Protein AF-A0A7L2A8W9-F1 (afdb_monomer_lite)

Organism: Leiothrix lutea (NCBI:txid36275)

InterPro domains:
  IPR042815 Dynein regulatory complex protein 10 [PTHR31598] (8-271)
  IPR060661 DRC9/10, N-terminal domain [PF27661] (23-150)

Secondary structure (DSSP, 8-state):
-PPPPHHHHHHH-GGGSPP-SHHHHHHHHHHHHHHHHHHHHHHHHHHHTTHHHHHHHHHHHHHHHHHHHHHHHHHHHHHHHSTT-HHHHHHHHHHHHHHHHHHHHHHHH-HHHHHHHHHH--PPP-HHHHHHHHHHHHHHHHHHHHH--HHHHHHHHHHHHHHHHHHHHHHHHHHHHHHHHHHHHHHHHHHHHHHHHHHHHHHHHHHHHHHHHHHHHHHHHHHHHHHHHHHHHHHHHHHHHHHHHHHHHHHHHHHHHHHHHHHHHHHHHHTT-

pLDDT: mean 89.33, std 11.06, range [36.94, 98.25]

Structure (mmCIF, N/CA/C/O backbone):
data_AF-A0A7L2A8W9-F1
#
_entry.id   AF-A0A7L2A8W9-F1
#
loop_
_atom_site.group_PDB
_atom_site.id
_atom_site.type_symbol
_atom_site.label_atom_id
_atom_site.label_alt_id
_atom_site.label_comp_id
_atom_site.label_asym_id
_atom_site.label_entity_id
_atom_site.label_seq_id
_atom_site.pdbx_PDB_ins_code
_atom_site.Cartn_x
_atom_site.Cartn_y
_atom_site.Cartn_z
_atom_site.occupancy
_atom_site.B_iso_or_equiv
_atom_site.auth_seq_id
_atom_site.auth_comp_id
_atom_site.auth_asym_id
_atom_site.auth_atom_id
_atom_site.pdbx_PDB_model_num
ATOM 1 N N . ARG A 1 1 ? -12.787 -6.586 -12.558 1.00 36.94 1 ARG A N 1
ATOM 2 C CA . ARG A 1 1 ? -12.173 -6.697 -11.212 1.00 36.94 1 ARG A CA 1
ATOM 3 C C . ARG A 1 1 ? -12.135 -8.176 -10.865 1.00 36.94 1 ARG A C 1
ATOM 5 O O . ARG A 1 1 ? -13.187 -8.723 -10.573 1.00 36.94 1 ARG A O 1
ATOM 12 N N . ALA A 1 2 ? -10.985 -8.833 -11.007 1.00 44.69 2 ALA A N 1
ATOM 13 C CA . ALA A 1 2 ? -10.828 -10.191 -10.496 1.00 44.69 2 ALA A CA 1
ATOM 14 C C . ALA A 1 2 ? -10.850 -10.100 -8.964 1.00 44.69 2 ALA A C 1
ATOM 16 O O . ALA A 1 2 ? -10.076 -9.332 -8.393 1.00 44.69 2 ALA A O 1
ATOM 17 N N . GLY A 1 3 ? -11.808 -10.771 -8.323 1.00 46.34 3 GLY A N 1
ATOM 18 C CA . GLY A 1 3 ? -11.841 -10.871 -6.868 1.00 46.34 3 GLY A CA 1
ATOM 19 C C . GLY A 1 3 ? -10.589 -11.594 -6.386 1.00 46.34 3 GLY A C 1
ATOM 20 O O . GLY A 1 3 ? -10.148 -12.552 -7.021 1.00 46.34 3 GLY A O 1
ATOM 21 N N . ILE A 1 4 ? -10.000 -11.111 -5.296 1.00 55.69 4 ILE A N 1
ATOM 22 C CA . ILE A 1 4 ? -8.902 -11.806 -4.627 1.00 55.69 4 ILE A CA 1
ATOM 23 C C . ILE A 1 4 ? -9.435 -13.193 -4.221 1.00 55.69 4 ILE A C 1
ATOM 25 O O . ILE A 1 4 ? -10.516 -13.261 -3.631 1.00 55.69 4 ILE A O 1
ATOM 29 N N . PRO A 1 5 ? -8.748 -14.300 -4.560 1.00 67.69 5 PRO A N 1
ATOM 30 C CA . PRO A 1 5 ? -9.196 -15.638 -4.188 1.00 67.69 5 PRO A CA 1
ATOM 31 C C . PRO A 1 5 ? -9.447 -15.731 -2.680 1.00 67.69 5 PRO A C 1
ATOM 33 O O . PRO A 1 5 ? -8.672 -15.187 -1.897 1.00 67.69 5 PRO A O 1
ATOM 36 N N . LEU A 1 6 ? -10.495 -16.446 -2.259 1.00 58.41 6 LEU A N 1
ATOM 37 C CA . LEU A 1 6 ? -10.909 -16.527 -0.850 1.00 58.41 6 LEU A CA 1
ATOM 38 C C . LEU A 1 6 ? -9.762 -16.959 0.086 1.00 58.41 6 LEU A C 1
ATOM 40 O O . LEU A 1 6 ? -9.647 -16.439 1.190 1.00 58.41 6 LEU A O 1
ATOM 44 N N . GLY A 1 7 ? -8.874 -17.849 -0.375 1.00 60.75 7 GLY A N 1
ATOM 45 C CA . GLY A 1 7 ? -7.672 -18.249 0.367 1.00 60.75 7 GLY A CA 1
ATOM 46 C C . GLY A 1 7 ? -6.662 -17.112 0.557 1.00 60.75 7 GLY A C 1
ATOM 47 O O . GLY A 1 7 ? -6.086 -16.974 1.626 1.00 60.75 7 GLY A O 1
ATOM 48 N N . VAL A 1 8 ? -6.515 -16.228 -0.431 1.00 61.56 8 VAL A N 1
ATOM 49 C CA . VAL A 1 8 ? -5.653 -15.041 -0.333 1.00 61.56 8 VAL A CA 1
ATOM 50 C C . VAL A 1 8 ? -6.303 -13.966 0.548 1.00 61.56 8 VAL A C 1
ATOM 52 O O . VAL A 1 8 ? -5.602 -13.301 1.302 1.00 61.56 8 VAL A O 1
ATOM 55 N N . MET A 1 9 ? -7.636 -13.828 0.532 1.00 60.69 9 MET A N 1
ATOM 56 C CA . MET A 1 9 ? -8.357 -12.952 1.473 1.00 60.69 9 MET A CA 1
ATOM 57 C C . MET A 1 9 ? -8.219 -13.421 2.924 1.00 60.69 9 MET A C 1
ATOM 59 O O . MET A 1 9 ? -7.957 -12.592 3.790 1.00 60.69 9 MET A O 1
ATOM 63 N N . LYS A 1 10 ? -8.323 -14.732 3.184 1.00 63.44 10 LYS A N 1
ATOM 64 C CA . LYS A 1 10 ? -8.071 -15.306 4.515 1.00 63.44 10 LYS A CA 1
ATOM 65 C C . LYS A 1 10 ? -6.667 -14.998 5.028 1.00 63.44 10 LYS A C 1
ATOM 67 O O . LYS A 1 10 ? -6.501 -14.721 6.205 1.00 63.44 10 LYS A O 1
ATOM 72 N N . VAL A 1 11 ? -5.675 -15.028 4.144 1.00 67.25 11 VAL A N 1
ATOM 73 C CA . VAL A 1 11 ? -4.276 -14.782 4.507 1.00 67.25 11 VAL A CA 1
ATOM 74 C C . VAL A 1 11 ? -3.981 -13.286 4.677 1.00 67.25 11 VAL A C 1
ATOM 76 O O . VAL A 1 11 ? -3.256 -12.900 5.590 1.00 67.25 11 VAL A O 1
ATOM 79 N N . LEU A 1 12 ? -4.529 -12.418 3.824 1.00 70.44 12 LEU A N 1
ATOM 80 C CA . LEU A 1 12 ? -4.166 -10.996 3.800 1.00 70.44 12 LEU A CA 1
ATOM 81 C C . LEU A 1 12 ? -5.033 -10.114 4.701 1.00 70.44 12 LEU A C 1
ATOM 83 O O . LEU A 1 12 ? -4.498 -9.213 5.345 1.00 70.44 12 LEU A O 1
ATOM 87 N N . ASP A 1 13 ? -6.342 -10.360 4.758 1.00 73.75 13 ASP A N 1
ATOM 88 C CA . ASP A 1 13 ? -7.279 -9.543 5.536 1.00 73.75 13 ASP A CA 1
ATOM 89 C C . ASP A 1 13 ? -8.415 -10.399 6.133 1.00 73.75 13 ASP A C 1
ATOM 91 O O . ASP A 1 13 ? -9.552 -10.388 5.641 1.00 73.75 13 ASP A O 1
ATOM 95 N N . PRO A 1 14 ? -8.126 -11.143 7.222 1.00 69.25 14 PRO A N 1
ATOM 96 C CA . PRO A 1 14 ? -9.103 -12.006 7.884 1.00 69.25 14 PRO A CA 1
ATOM 97 C C . PRO A 1 14 ? -10.342 -11.248 8.376 1.00 69.25 14 PRO A C 1
ATOM 99 O O . PRO A 1 14 ? -11.410 -11.836 8.500 1.00 69.25 14 PRO A O 1
ATOM 102 N N . ARG A 1 15 ? -10.233 -9.936 8.632 1.00 66.38 15 ARG A N 1
ATOM 103 C CA . ARG A 1 15 ? -11.302 -9.101 9.212 1.00 66.38 15 ARG A CA 1
ATOM 104 C C . ARG A 1 15 ? -12.517 -8.956 8.296 1.00 66.38 15 ARG A C 1
ATOM 106 O O . ARG A 1 15 ? -13.593 -8.601 8.770 1.00 66.38 15 ARG A O 1
ATOM 113 N N . GLN A 1 16 ? -12.358 -9.230 7.000 1.00 68.31 16 GLN A N 1
ATOM 114 C CA . GLN A 1 16 ? -13.463 -9.241 6.038 1.00 68.31 16 GLN A CA 1
ATOM 115 C C . GLN A 1 16 ? -14.318 -10.511 6.122 1.00 68.31 16 GLN A C 1
ATOM 117 O O . GLN A 1 16 ? -15.393 -10.568 5.519 1.00 68.31 16 GLN A O 1
ATOM 122 N N . LEU A 1 17 ? -13.861 -11.538 6.842 1.00 68.81 17 LEU A N 1
ATOM 123 C CA . LEU A 1 17 ? -14.609 -12.775 7.008 1.00 68.81 17 LEU A CA 1
ATOM 124 C C . LEU A 1 17 ? -15.693 -12.581 8.065 1.00 68.81 17 LEU A C 1
ATOM 126 O O . LEU A 1 17 ? -15.474 -12.002 9.130 1.00 68.81 17 LEU A O 1
ATOM 130 N N . LYS A 1 18 ? -16.880 -13.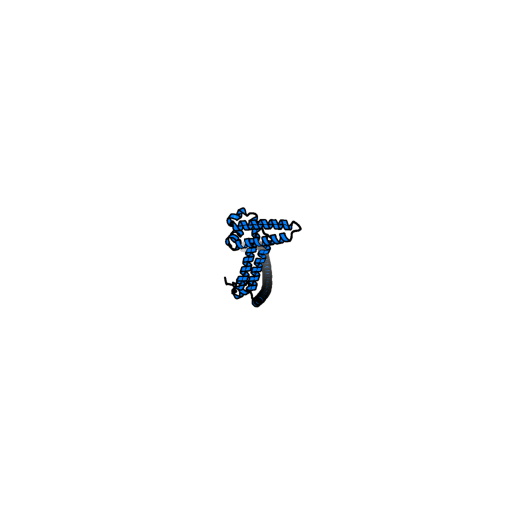109 7.774 1.00 70.94 18 LYS A N 1
ATOM 131 C CA . LYS A 1 18 ? -17.941 -13.172 8.769 1.00 70.94 18 LYS A CA 1
ATOM 132 C C . LYS A 1 18 ? -17.564 -14.231 9.817 1.00 70.94 18 LYS A C 1
ATOM 134 O O . LYS A 1 18 ? -17.177 -15.331 9.420 1.00 70.94 18 LYS A O 1
ATOM 139 N N . PRO A 1 19 ? -17.680 -13.938 11.122 1.00 71.81 19 PRO A N 1
ATOM 140 C CA . PRO A 1 19 ? -17.499 -14.955 12.145 1.00 71.81 19 PRO A CA 1
ATOM 141 C C . PRO A 1 19 ? -18.543 -16.060 11.970 1.00 71.81 19 PRO A C 1
ATOM 143 O O . PRO A 1 19 ? -19.737 -15.787 11.925 1.00 71.81 19 PRO A O 1
ATOM 146 N N . ASP A 1 20 ? -18.079 -17.301 11.846 1.00 71.69 20 ASP A N 1
ATOM 147 C CA . ASP A 1 20 ? -18.936 -18.493 11.714 1.00 71.69 20 ASP A CA 1
ATOM 148 C C . ASP A 1 20 ? -19.275 -19.107 13.090 1.00 71.69 20 ASP A C 1
ATOM 150 O O . ASP A 1 20 ? -20.124 -19.982 13.231 1.00 71.69 20 ASP A O 1
ATOM 154 N N . ILE A 1 21 ? -18.601 -18.629 14.143 1.00 82.62 21 ILE A N 1
ATOM 155 C CA . ILE A 1 21 ? -18.688 -19.161 15.503 1.00 82.62 21 ILE A CA 1
ATOM 156 C C . ILE A 1 21 ? -19.502 -18.201 16.373 1.00 82.62 21 ILE A C 1
ATOM 158 O O . ILE A 1 21 ? -19.144 -17.034 16.543 1.00 82.62 21 ILE A O 1
ATOM 162 N N . THR A 1 22 ? -20.555 -18.720 17.006 1.00 85.69 22 THR A N 1
ATOM 163 C CA . THR A 1 22 ? -21.456 -17.949 17.882 1.00 85.69 22 THR A CA 1
ATOM 164 C C . THR A 1 22 ? -20.739 -17.292 19.062 1.00 85.69 22 THR A C 1
ATOM 166 O O . THR A 1 22 ? -21.150 -16.238 19.538 1.00 85.69 22 THR A O 1
ATOM 169 N N . GLU A 1 23 ? -19.666 -17.907 19.560 1.00 87.56 23 GLU A N 1
ATOM 170 C CA . GLU A 1 23 ? -18.868 -17.348 20.655 1.00 87.56 23 GLU A CA 1
ATOM 171 C C . GLU A 1 23 ? -18.078 -16.109 20.210 1.00 87.56 23 GLU A C 1
ATOM 173 O O . GLU A 1 23 ? -18.024 -15.117 20.934 1.00 87.56 23 GLU A O 1
ATOM 178 N N . THR A 1 24 ? -17.560 -16.110 18.978 1.00 89.00 24 THR A N 1
ATOM 179 C CA . THR A 1 24 ? -16.915 -14.935 18.381 1.00 89.00 24 THR A CA 1
ATOM 180 C C . THR A 1 24 ? -17.906 -13.781 18.268 1.00 89.00 24 THR A C 1
ATOM 182 O O . THR A 1 24 ? -17.595 -12.667 18.679 1.00 89.00 24 THR A O 1
ATOM 185 N N . GLU A 1 25 ? -19.130 -14.039 17.799 1.00 89.56 25 GLU A N 1
ATOM 186 C CA . GLU A 1 25 ? -20.181 -13.013 17.738 1.00 89.56 25 GLU A CA 1
ATOM 187 C C . GLU A 1 25 ? -20.518 -12.433 19.121 1.00 89.56 25 GLU A C 1
ATOM 189 O O . GLU A 1 25 ? -20.677 -11.217 19.253 1.00 89.56 25 GLU A O 1
ATOM 194 N N . ARG A 1 26 ? -20.568 -13.263 20.174 1.00 92.25 26 ARG A N 1
ATOM 195 C CA . ARG A 1 26 ? -20.802 -12.799 21.554 1.00 92.25 26 ARG A CA 1
ATOM 196 C C . ARG A 1 26 ? -19.687 -11.892 22.057 1.00 92.25 26 ARG A C 1
ATOM 198 O O . ARG A 1 26 ? -19.982 -10.823 22.591 1.00 92.25 26 ARG A O 1
ATOM 205 N N . ILE A 1 27 ? -18.427 -12.290 21.868 1.00 93.94 27 ILE A N 1
ATOM 206 C CA . ILE A 1 27 ? -17.267 -11.484 22.274 1.00 93.94 27 ILE A CA 1
ATOM 207 C C . ILE A 1 27 ? -17.306 -10.126 21.569 1.00 93.94 27 ILE A C 1
ATOM 209 O O . ILE A 1 27 ? -17.205 -9.089 22.224 1.00 93.94 27 ILE A O 1
ATOM 213 N N . LEU A 1 28 ? -17.520 -10.119 20.251 1.00 93.44 28 LEU A N 1
ATOM 214 C CA . LEU A 1 28 ? -17.590 -8.884 19.469 1.00 93.44 28 LEU A CA 1
ATOM 215 C C . LEU A 1 28 ? -18.758 -8.000 19.900 1.00 93.44 28 LEU A C 1
ATOM 217 O O . LEU A 1 28 ? -18.565 -6.804 20.065 1.00 93.44 28 LEU A O 1
ATOM 221 N N . THR A 1 29 ? -19.928 -8.581 20.172 1.00 94.12 29 THR A N 1
ATOM 222 C CA . THR A 1 29 ? -21.096 -7.828 20.654 1.00 94.12 29 THR A CA 1
ATOM 223 C C . THR A 1 29 ? -20.787 -7.103 21.964 1.00 94.12 29 THR A C 1
ATOM 225 O O . THR A 1 29 ? -21.122 -5.930 22.117 1.00 94.12 29 THR A O 1
ATOM 228 N N . VAL A 1 30 ? -20.089 -7.756 22.901 1.00 95.75 30 VAL A N 1
ATOM 229 C CA . VAL A 1 30 ? -19.665 -7.120 24.160 1.00 95.75 30 VAL A CA 1
ATOM 230 C C . VAL A 1 30 ? -18.686 -5.971 23.902 1.00 95.75 30 VAL A C 1
ATOM 232 O O . VAL A 1 30 ? -18.794 -4.922 24.547 1.00 95.75 30 VAL A O 1
ATOM 235 N N . LEU A 1 31 ? -17.745 -6.134 22.967 1.00 96.50 31 LEU A N 1
ATOM 236 C CA . LEU A 1 31 ? -16.795 -5.081 22.594 1.00 96.50 31 LEU A CA 1
ATOM 237 C C . LEU A 1 31 ? -17.502 -3.899 21.917 1.00 96.50 31 LEU A C 1
ATOM 239 O O . LEU A 1 31 ? -17.284 -2.757 22.319 1.00 96.50 31 LEU A O 1
ATOM 243 N N . ASP A 1 32 ? -18.401 -4.169 20.973 1.00 94.75 32 ASP A N 1
ATOM 244 C CA . ASP A 1 32 ? -19.181 -3.164 20.247 1.00 94.75 32 ASP A CA 1
ATOM 245 C C . ASP A 1 32 ? -20.097 -2.383 21.210 1.00 94.75 32 ASP A C 1
ATOM 247 O O . ASP A 1 32 ? -20.112 -1.149 21.210 1.00 94.75 32 ASP A O 1
ATOM 251 N N . GLU A 1 33 ? -20.786 -3.070 22.128 1.00 94.81 33 GLU A N 1
ATOM 252 C CA . GLU A 1 33 ? -21.544 -2.417 23.200 1.00 94.81 33 GLU A CA 1
ATOM 253 C C . GLU A 1 33 ? -20.658 -1.561 24.112 1.00 94.81 33 GLU A C 1
ATOM 255 O O . GLU A 1 33 ? -21.082 -0.502 24.584 1.00 94.81 33 GLU A O 1
ATOM 260 N N . THR A 1 34 ? -19.442 -2.023 24.410 1.00 95.69 34 THR A N 1
ATOM 261 C CA . THR A 1 34 ? -18.497 -1.289 25.262 1.00 95.69 34 THR A CA 1
ATOM 262 C C . THR A 1 34 ? -18.024 -0.015 24.573 1.00 95.69 34 THR A C 1
ATOM 264 O O . THR A 1 34 ? -18.003 1.036 25.215 1.00 95.69 34 THR A O 1
ATOM 267 N N . ILE A 1 35 ? -17.752 -0.063 23.265 1.00 95.31 35 ILE A N 1
ATOM 268 C CA . ILE A 1 35 ? -17.456 1.123 22.449 1.00 95.31 35 ILE A CA 1
ATOM 269 C C . ILE A 1 35 ? -18.608 2.123 22.555 1.00 95.31 35 ILE A C 1
ATOM 271 O O . ILE A 1 35 ? -18.385 3.276 22.923 1.00 95.31 35 ILE A O 1
ATOM 275 N N . VAL A 1 36 ? -19.850 1.677 22.347 1.00 94.19 36 VAL A N 1
ATOM 276 C CA . VAL A 1 36 ? -21.032 2.548 22.456 1.00 94.19 36 VAL A CA 1
ATOM 277 C C . VAL A 1 36 ? -21.153 3.160 23.858 1.00 94.19 36 VAL A C 1
ATOM 279 O O . VAL A 1 36 ? -21.395 4.361 23.987 1.00 94.19 36 VAL A O 1
ATOM 282 N N . LYS A 1 37 ? -20.929 2.382 24.926 1.00 95.12 37 LYS A N 1
ATOM 283 C CA . LYS A 1 37 ? -20.943 2.883 26.316 1.00 95.12 37 LYS A CA 1
ATOM 284 C C . LYS A 1 37 ? -19.868 3.952 26.551 1.00 95.12 37 LYS A C 1
ATOM 286 O O . LYS A 1 37 ? -20.148 4.959 27.210 1.00 95.12 37 LYS A O 1
ATOM 291 N N . LEU A 1 38 ? -18.663 3.771 26.007 1.00 94.19 38 LEU A N 1
ATOM 292 C CA . LEU A 1 38 ? -17.579 4.757 26.089 1.00 94.19 38 LEU A CA 1
ATOM 293 C C . LEU A 1 38 ? -17.929 6.038 25.325 1.00 94.19 38 LEU A C 1
ATOM 295 O O . LEU A 1 38 ? -17.751 7.138 25.853 1.00 94.19 38 LEU A O 1
ATOM 299 N N . GLU A 1 39 ? -18.489 5.904 24.123 1.00 93.12 39 GLU A N 1
ATOM 300 C CA . GLU A 1 39 ? -18.938 7.039 23.318 1.00 93.12 39 GLU A CA 1
ATOM 301 C C . GLU A 1 39 ? -20.053 7.824 24.027 1.00 93.12 39 GLU A C 1
ATOM 303 O O . GLU A 1 39 ? -19.960 9.046 24.131 1.00 93.12 39 GLU A O 1
ATOM 308 N N . ILE A 1 40 ? -21.061 7.152 24.599 1.00 93.44 40 ILE A N 1
ATOM 309 C CA . ILE A 1 40 ? -22.111 7.809 25.398 1.00 93.44 40 ILE A CA 1
ATOM 310 C C . ILE A 1 40 ? -21.491 8.543 26.590 1.00 93.44 40 ILE A C 1
ATOM 312 O O . ILE A 1 40 ? -21.774 9.723 26.796 1.00 93.44 40 ILE A O 1
ATOM 316 N N . THR A 1 41 ? -20.614 7.877 27.347 1.00 93.00 41 THR A N 1
ATOM 317 C CA . THR A 1 41 ? -19.961 8.463 28.531 1.00 93.00 41 THR A CA 1
ATOM 318 C C . THR A 1 41 ? -19.176 9.724 28.171 1.00 93.00 41 THR A C 1
ATOM 320 O O . THR A 1 41 ? -19.244 10.726 28.881 1.00 93.00 41 THR A O 1
ATOM 323 N N . ARG A 1 42 ? -18.498 9.724 27.017 1.00 92.06 42 ARG A N 1
ATOM 324 C CA . ARG A 1 42 ? -17.809 10.901 26.474 1.00 92.06 42 ARG A CA 1
ATOM 325 C C . ARG A 1 42 ? -18.768 12.065 26.178 1.00 92.06 42 ARG A C 1
ATOM 327 O O . ARG A 1 42 ? -18.375 13.223 26.340 1.00 92.06 42 ARG A O 1
ATOM 334 N N . LEU A 1 43 ? -20.001 11.797 25.741 1.00 91.88 43 LEU A N 1
ATOM 335 C CA . LEU A 1 43 ? -20.993 12.837 25.436 1.00 91.88 43 LEU A CA 1
ATOM 336 C C . LEU A 1 43 ? -21.602 13.468 26.700 1.00 91.88 43 LEU A C 1
ATOM 338 O O . LEU A 1 43 ? -21.920 14.660 26.675 1.00 91.88 43 LEU A O 1
ATOM 342 N N . ILE A 1 44 ? -21.738 12.707 27.795 1.00 92.56 44 ILE A N 1
ATOM 343 C CA . ILE A 1 44 ? -22.453 13.112 29.023 1.00 92.56 44 ILE A CA 1
ATOM 344 C C . ILE A 1 44 ? -22.073 14.524 29.513 1.00 92.56 44 ILE A C 1
ATOM 346 O O . ILE A 1 44 ? -22.984 15.343 29.659 1.00 92.56 44 ILE A O 1
ATOM 350 N N . PRO A 1 45 ? -20.786 14.896 29.687 1.00 90.81 45 PRO A N 1
ATOM 351 C CA . PRO A 1 45 ? -20.430 16.230 30.181 1.00 90.81 45 PRO A CA 1
ATOM 352 C C . PRO A 1 45 ? -20.919 17.374 29.281 1.00 90.81 45 PRO A C 1
ATOM 354 O O . PRO A 1 45 ? -21.300 18.440 29.764 1.00 90.81 45 PRO A O 1
ATOM 357 N N . ARG A 1 46 ? -20.935 17.168 27.956 1.00 90.69 46 ARG A N 1
ATOM 358 C CA . ARG A 1 46 ? -21.403 18.177 26.989 1.00 90.69 46 ARG A CA 1
ATOM 359 C C . ARG A 1 46 ? -22.917 18.270 26.934 1.00 90.69 46 ARG A C 1
ATOM 361 O O . ARG A 1 46 ? -23.445 19.361 26.737 1.00 90.69 46 ARG A O 1
ATOM 368 N N . VAL A 1 47 ? -23.599 17.146 27.115 1.00 92.25 47 VAL A N 1
ATOM 369 C CA . VAL A 1 47 ? -25.058 17.111 27.206 1.00 92.25 47 VAL A CA 1
ATOM 370 C C . VAL A 1 47 ? -25.521 17.817 28.471 1.00 92.25 47 VAL A C 1
ATOM 372 O O . VAL A 1 47 ? -26.379 18.686 28.383 1.00 92.25 47 VAL A O 1
ATOM 375 N N . ILE A 1 48 ? -24.908 17.506 29.617 1.00 93.06 48 ILE A N 1
ATOM 376 C CA . ILE A 1 48 ? -25.202 18.146 30.905 1.00 93.06 48 ILE A CA 1
ATOM 377 C C . ILE A 1 48 ? -24.976 19.662 30.821 1.00 93.06 48 ILE A C 1
ATOM 379 O O . ILE A 1 48 ? -25.857 20.435 31.184 1.00 93.06 48 ILE A O 1
ATOM 383 N N . GLY A 1 49 ? -23.844 20.105 30.260 1.00 90.56 49 GLY A N 1
ATOM 384 C CA . GLY A 1 49 ? -23.532 21.533 30.111 1.00 90.56 49 GLY A CA 1
ATOM 385 C C . GLY A 1 49 ? -24.447 22.310 29.151 1.00 90.56 49 GLY A C 1
ATOM 386 O O . GLY A 1 49 ? -24.313 23.523 29.022 1.00 90.56 49 GLY A O 1
ATOM 387 N N . SER A 1 50 ? -25.354 21.646 28.435 1.00 91.50 50 SER A N 1
ATOM 388 C CA . SER A 1 50 ? -26.334 22.286 27.547 1.00 91.50 50 SER A CA 1
ATOM 389 C C . SER A 1 50 ? -27.661 21.526 27.565 1.00 91.50 50 SER A C 1
ATOM 391 O O . SER A 1 50 ? -28.283 21.320 26.519 1.00 91.50 50 SER A O 1
ATOM 393 N N . LEU A 1 51 ? -28.081 21.079 28.753 1.00 91.69 51 LEU A N 1
ATOM 394 C CA . LEU A 1 51 ? -29.189 20.139 28.903 1.00 91.69 51 LEU A CA 1
ATOM 395 C C . LEU A 1 51 ? -30.500 20.685 28.333 1.00 91.69 51 LEU A C 1
ATOM 397 O O . LEU A 1 51 ? -31.218 19.945 27.671 1.00 91.69 51 LEU A O 1
ATOM 401 N N . GLU A 1 52 ? -30.765 21.985 28.473 1.00 90.69 52 GLU A N 1
ATOM 402 C CA . GLU A 1 52 ? -31.951 22.658 27.916 1.00 90.69 52 GLU A CA 1
ATOM 403 C C . GLU A 1 52 ? -32.117 22.429 26.406 1.00 90.69 52 GLU A C 1
ATOM 405 O O . GLU A 1 52 ? -33.224 22.215 25.911 1.00 90.69 52 GLU A O 1
ATOM 410 N N . ARG A 1 53 ? -31.001 22.395 25.666 1.00 91.12 53 ARG A N 1
ATOM 411 C CA . ARG A 1 53 ? -30.993 22.172 24.215 1.00 91.12 53 ARG A CA 1
ATOM 412 C C . ARG A 1 53 ? -31.373 20.739 23.843 1.00 91.12 53 ARG A C 1
ATOM 414 O O . ARG A 1 53 ? -31.908 20.509 22.757 1.00 91.12 53 ARG A O 1
ATOM 421 N N . TYR A 1 54 ? -31.070 19.777 24.712 1.00 91.12 54 TYR A N 1
ATOM 422 C CA . TYR A 1 54 ? -31.233 18.349 24.437 1.00 91.12 54 TYR A CA 1
ATOM 423 C C . TYR A 1 54 ? -32.408 17.714 25.192 1.00 91.12 54 TYR A C 1
ATOM 425 O O . TYR A 1 54 ? -32.878 16.663 24.767 1.00 91.12 54 TYR A O 1
ATOM 433 N N . ALA A 1 55 ? -32.940 18.356 26.235 1.00 91.31 55 ALA A N 1
ATOM 434 C CA . ALA A 1 55 ? -33.960 17.814 27.134 1.00 91.31 55 ALA A CA 1
ATOM 435 C C . ALA A 1 55 ? -35.204 17.299 26.396 1.00 91.31 55 ALA A C 1
ATOM 437 O O . ALA A 1 55 ? -35.681 16.201 26.672 1.00 91.31 55 ALA A O 1
ATOM 438 N N . ARG A 1 56 ? -35.685 18.036 25.382 1.00 91.25 56 ARG A N 1
ATOM 439 C CA . ARG A 1 56 ? -36.824 17.597 24.553 1.00 91.25 56 ARG A CA 1
ATOM 440 C C . ARG A 1 56 ? -36.545 16.282 23.821 1.00 91.25 56 ARG A C 1
ATOM 442 O O . ARG A 1 56 ? -37.446 15.472 23.665 1.00 91.25 56 ARG A O 1
ATOM 449 N N . MET A 1 57 ? -35.317 16.094 23.344 1.00 91.25 57 MET A N 1
ATOM 450 C CA . MET A 1 57 ? -34.913 14.894 22.611 1.00 91.25 57 MET A CA 1
ATOM 451 C C . MET A 1 57 ? -34.643 13.719 23.555 1.00 91.25 57 MET A C 1
ATOM 453 O O . MET A 1 57 ? -34.958 12.588 23.213 1.00 91.25 57 MET A O 1
ATOM 457 N N . LEU A 1 58 ? -34.061 13.994 24.724 1.00 91.94 58 LEU A N 1
ATOM 458 C CA . LEU A 1 58 ? -33.715 12.992 25.734 1.00 91.94 58 LEU A CA 1
ATOM 459 C C . LEU A 1 58 ? -34.941 12.493 26.512 1.00 91.94 58 LEU A C 1
ATOM 461 O O . LEU A 1 58 ? -34.928 11.381 27.026 1.00 91.94 58 LEU A O 1
ATOM 465 N N . GLY A 1 59 ? -35.997 13.302 26.602 1.00 93.81 59 GLY A N 1
ATOM 466 C CA . GLY A 1 59 ? -37.164 12.992 27.418 1.00 93.81 59 GLY A CA 1
ATOM 467 C C . GLY A 1 59 ? -36.906 13.187 28.920 1.00 93.81 59 GLY A C 1
ATOM 468 O O . GLY A 1 59 ? -35.763 13.393 29.348 1.00 93.81 59 GLY A O 1
ATOM 469 N N . PRO A 1 60 ? -37.967 13.160 29.744 1.00 93.94 60 PRO A N 1
ATOM 470 C CA . PRO A 1 60 ? -37.887 13.515 31.161 1.00 93.94 60 PRO A CA 1
ATOM 471 C C . PRO A 1 60 ? -37.022 12.544 31.974 1.00 93.94 60 PRO A C 1
ATOM 473 O O . PRO A 1 60 ? -36.268 12.990 32.830 1.00 93.94 60 PRO A O 1
ATOM 476 N N . GLU A 1 61 ? -37.073 11.247 31.669 1.00 95.00 61 GLU A N 1
ATOM 477 C CA . GLU A 1 61 ? -36.377 10.182 32.410 1.00 95.00 61 GLU A CA 1
ATOM 478 C C . GLU A 1 61 ? -34.848 10.260 32.281 1.00 95.00 61 GLU A C 1
ATOM 480 O O . GLU A 1 61 ? -34.110 10.137 33.262 1.00 95.00 61 GLU A O 1
ATOM 485 N N . ILE A 1 62 ? -34.346 10.491 31.064 1.00 94.69 62 ILE A N 1
ATOM 486 C CA . ILE A 1 62 ? -32.904 10.639 30.823 1.00 94.69 62 ILE A CA 1
ATOM 487 C C . ILE A 1 62 ? -32.434 12.002 31.330 1.00 94.69 62 ILE A C 1
ATOM 489 O O . ILE A 1 62 ? -31.361 12.105 31.922 1.00 94.69 62 ILE A O 1
ATOM 493 N N . THR A 1 63 ? -33.250 13.043 31.147 1.00 95.81 63 THR A N 1
ATOM 494 C CA . THR A 1 63 ? -32.946 14.396 31.633 1.00 95.81 63 THR A CA 1
ATOM 495 C C . THR A 1 63 ? -32.819 14.424 33.158 1.00 95.81 63 THR A C 1
ATOM 497 O O . THR A 1 63 ? -31.846 14.980 33.667 1.00 95.81 63 THR A O 1
ATOM 500 N N . SER A 1 64 ? -33.737 13.789 33.896 1.00 95.69 64 SER A N 1
ATOM 501 C CA . SER A 1 64 ? -33.655 13.696 35.360 1.00 95.69 64 SER A CA 1
ATOM 502 C C . SER A 1 64 ? -32.435 12.891 35.807 1.00 95.69 64 SER A C 1
ATOM 504 O O . SER A 1 64 ? -31.684 13.357 36.661 1.00 95.69 64 SER A O 1
ATOM 506 N N . SER A 1 65 ? -32.170 11.751 35.161 1.00 96.31 65 SER A N 1
ATOM 507 C CA . SER A 1 65 ? -31.000 10.914 35.459 1.00 96.31 65 SER A CA 1
ATOM 508 C C . SER A 1 65 ? -29.678 11.670 35.262 1.00 96.31 65 SER A C 1
ATOM 510 O O . SER A 1 65 ? -28.760 11.540 36.070 1.00 96.31 65 SER A O 1
ATOM 512 N N . LEU A 1 66 ? -29.576 12.498 34.214 1.00 96.44 66 LEU A N 1
ATOM 513 C CA . LEU A 1 66 ? -28.404 13.342 33.953 1.00 96.44 66 LEU A CA 1
ATOM 514 C C . LEU A 1 66 ? -28.246 14.472 34.983 1.00 96.44 66 LEU A C 1
ATOM 516 O O . LEU A 1 66 ? -27.117 14.782 35.363 1.00 96.44 66 LEU A O 1
ATOM 520 N N . LEU A 1 67 ? -29.347 15.064 35.460 1.00 96.00 67 LEU A N 1
ATOM 521 C CA . LEU A 1 67 ? -29.315 16.075 36.525 1.00 96.00 67 LEU A CA 1
ATOM 522 C C . LEU A 1 67 ? -28.861 15.481 37.859 1.00 96.00 67 LEU A C 1
ATOM 524 O O . LEU A 1 67 ? -28.046 16.083 38.555 1.00 96.00 67 LEU A O 1
ATOM 528 N N . GLU A 1 68 ? -29.358 14.297 38.216 1.00 95.94 68 GLU A N 1
ATOM 529 C CA . GLU A 1 68 ? -28.892 13.573 39.402 1.00 95.94 68 GLU A CA 1
ATOM 530 C C . GLU A 1 68 ? -27.405 13.227 39.290 1.00 95.94 68 GLU A C 1
ATOM 532 O O . GLU A 1 68 ? -26.641 13.477 40.221 1.00 95.94 68 GLU A O 1
ATOM 537 N N . HIS A 1 69 ? -26.966 12.749 38.123 1.00 96.75 69 HIS A N 1
ATOM 538 C CA . HIS A 1 69 ? -25.555 12.471 37.863 1.00 96.75 69 HIS A CA 1
ATOM 539 C C . HIS A 1 69 ? -24.669 13.712 38.012 1.00 96.75 69 HIS A C 1
ATOM 541 O O . HIS A 1 69 ? -23.578 13.636 38.580 1.00 96.75 69 HIS A O 1
ATOM 547 N N . GLN A 1 70 ? -25.137 14.869 37.531 1.00 96.19 70 GLN A N 1
ATOM 548 C CA . GLN A 1 70 ? -24.430 16.137 37.686 1.00 96.19 70 GLN A CA 1
ATOM 549 C C . GLN A 1 70 ? -24.299 16.531 39.161 1.00 96.19 70 GLN A C 1
ATOM 551 O O . GLN A 1 70 ? -23.214 16.931 39.577 1.00 96.19 70 GLN A O 1
ATOM 556 N N . LYS A 1 71 ? -25.370 16.392 39.953 1.00 95.56 71 LYS A N 1
ATOM 557 C CA . LYS A 1 71 ? -25.342 16.675 41.398 1.00 95.56 71 LYS A CA 1
ATOM 558 C C . LYS A 1 71 ? -24.305 15.805 42.110 1.00 95.56 71 LYS A C 1
ATOM 560 O O . LYS A 1 71 ? -23.435 16.346 42.784 1.00 95.56 71 LYS A O 1
ATOM 565 N N . LEU A 1 72 ? -24.335 14.492 41.864 1.00 95.19 72 LEU A N 1
ATOM 566 C CA . LEU A 1 72 ? -23.367 13.538 42.422 1.00 95.19 72 LEU A CA 1
ATOM 567 C C . LEU A 1 72 ? -21.927 13.845 41.977 1.00 95.19 72 LEU A C 1
ATOM 569 O O . LEU A 1 72 ? -20.988 13.702 42.754 1.00 95.19 72 LEU A O 1
ATOM 573 N N . SER A 1 73 ? -21.745 14.301 40.732 1.00 93.94 73 SER A N 1
ATOM 574 C CA . SER A 1 73 ? -20.431 14.690 40.198 1.00 93.94 73 SER A CA 1
ATOM 575 C C . SER A 1 73 ? -19.858 15.930 40.892 1.00 93.94 73 SER A C 1
ATOM 577 O O . SER A 1 73 ? -18.649 16.019 41.088 1.00 93.94 73 SER A O 1
ATOM 579 N N . VAL A 1 74 ? -20.702 16.895 41.266 1.00 93.75 74 VAL A N 1
ATOM 580 C CA . VAL A 1 74 ? -20.277 18.084 42.022 1.00 93.75 74 VAL A CA 1
ATOM 581 C C . VAL A 1 74 ? -19.980 17.719 43.476 1.00 93.75 74 VAL A C 1
ATOM 583 O O . VAL A 1 74 ? -18.961 18.142 44.015 1.00 93.75 74 VAL A O 1
ATOM 586 N N . GLU A 1 75 ? -20.826 16.893 44.088 1.00 92.94 75 GLU A N 1
ATOM 587 C CA . GLU A 1 75 ? -20.653 16.417 45.463 1.00 92.94 75 GLU A CA 1
ATOM 588 C C . GLU A 1 75 ? -19.330 15.657 45.638 1.00 92.94 75 GLU A C 1
ATOM 590 O O . GLU A 1 75 ? -18.547 15.978 46.532 1.00 92.94 75 GLU A O 1
ATOM 595 N N . ILE A 1 76 ? -19.003 14.726 44.730 1.00 91.62 76 ILE A N 1
ATOM 596 C CA . ILE A 1 76 ? -17.722 14.011 44.804 1.00 91.62 76 ILE A CA 1
ATOM 597 C C . ILE A 1 76 ? -16.527 14.954 44.605 1.00 91.62 76 ILE A C 1
ATOM 599 O O . ILE A 1 76 ? -15.517 14.803 45.284 1.00 91.62 76 ILE A O 1
ATOM 603 N N . GLN A 1 77 ? -16.628 15.964 43.731 1.00 91.38 77 GLN A N 1
ATOM 604 C CA . GLN A 1 77 ? -15.560 16.955 43.541 1.00 91.38 77 GLN A CA 1
ATOM 605 C C . GLN A 1 77 ? -15.312 17.779 44.811 1.00 91.38 77 GLN A C 1
ATOM 607 O O . GLN A 1 77 ? -14.159 18.037 45.158 1.00 91.38 77 GLN A O 1
ATOM 612 N N . GLN A 1 78 ? -16.374 18.155 45.529 1.00 91.06 78 GLN A N 1
ATOM 613 C CA . GLN A 1 78 ? -16.276 18.855 46.813 1.00 91.06 78 GLN A CA 1
ATOM 614 C C . GLN A 1 78 ? -15.644 17.966 47.888 1.00 91.06 78 GLN A C 1
ATOM 616 O O . GLN A 1 78 ? -14.735 18.402 48.597 1.00 91.06 78 GLN A O 1
ATOM 621 N N . LEU A 1 79 ? -16.071 16.703 47.969 1.00 90.12 79 LEU A N 1
ATOM 622 C CA . LEU A 1 79 ? -15.506 15.735 48.905 1.00 90.12 79 LEU A CA 1
ATOM 623 C C . LEU A 1 79 ? -14.031 15.444 48.614 1.00 90.12 79 LEU A C 1
ATOM 625 O O . LEU A 1 79 ? -13.265 15.276 49.557 1.00 90.12 79 LEU A O 1
ATOM 629 N N . LEU A 1 80 ? -13.607 15.423 47.346 1.00 88.00 80 LEU A N 1
ATOM 630 C CA . LEU A 1 80 ? -12.199 15.259 46.960 1.00 88.00 80 LEU A CA 1
ATOM 631 C C . LEU A 1 80 ? -11.328 16.459 47.367 1.00 88.00 80 LEU A C 1
ATOM 633 O O . LEU A 1 80 ? -10.153 16.274 47.679 1.00 88.00 80 LEU A O 1
ATOM 637 N N . ALA A 1 81 ? -11.895 17.668 47.408 1.00 87.81 81 ALA A N 1
ATOM 638 C CA . ALA A 1 81 ? -11.194 18.881 47.831 1.00 87.81 81 ALA A CA 1
ATOM 639 C C . ALA A 1 81 ? -11.057 19.018 49.364 1.00 87.81 81 ALA A C 1
ATOM 641 O O . ALA A 1 81 ? -10.200 19.767 49.830 1.00 87.81 81 ALA A O 1
ATOM 642 N N . SER A 1 82 ? -11.876 18.305 50.148 1.00 83.12 82 SER A N 1
ATOM 643 C CA . SER A 1 82 ? -11.878 18.358 51.619 1.00 83.12 82 SER A CA 1
ATOM 644 C C . SER A 1 82 ? -11.190 17.134 52.238 1.00 83.12 82 SER A C 1
ATOM 646 O O . SER A 1 82 ? -11.636 16.018 51.981 1.00 83.12 82 SER A O 1
ATOM 648 N N . PRO A 1 83 ? -10.142 17.271 53.068 1.00 69.44 83 PRO A N 1
ATOM 649 C CA . PRO A 1 83 ? -9.505 16.130 53.720 1.00 69.44 83 PRO A CA 1
ATOM 650 C C . PRO A 1 83 ? -10.375 15.617 54.880 1.00 69.44 83 PRO A C 1
ATOM 652 O O . PRO A 1 83 ? -10.528 16.321 55.874 1.00 69.44 83 PRO A O 1
ATOM 655 N N . GLY A 1 84 ? -10.914 14.391 54.800 1.00 66.31 84 GLY A N 1
ATOM 656 C CA . GLY A 1 84 ? -11.353 13.699 56.025 1.00 66.31 84 GLY A CA 1
ATOM 657 C C . GLY A 1 84 ? -12.535 12.731 55.981 1.00 66.31 84 GLY A C 1
ATOM 658 O O . GLY A 1 84 ? -12.745 12.071 56.990 1.00 66.31 84 GLY A O 1
ATOM 659 N N . ASP A 1 85 ? -13.285 12.589 54.882 1.00 80.38 85 ASP A N 1
ATOM 660 C CA . ASP A 1 85 ? -14.485 11.728 54.877 1.00 80.38 85 ASP A CA 1
ATOM 661 C C . ASP A 1 85 ? -14.456 10.639 53.790 1.00 80.38 85 ASP A C 1
ATOM 663 O O . ASP A 1 85 ? -15.135 10.707 52.766 1.00 80.38 85 ASP A O 1
ATOM 667 N N . GLU A 1 86 ? -13.619 9.621 54.005 1.00 83.69 86 GLU A N 1
ATOM 668 C CA . GLU A 1 86 ? -13.460 8.468 53.102 1.00 83.69 86 GLU A CA 1
ATOM 669 C C . GLU A 1 86 ? -14.703 7.572 53.004 1.00 83.69 86 GLU A C 1
ATOM 671 O O . GLU A 1 86 ? -14.857 6.816 52.040 1.00 83.69 86 GLU A O 1
ATOM 676 N N . GLU A 1 87 ? -15.588 7.599 53.998 1.00 86.50 87 GLU A N 1
ATOM 677 C CA . GLU A 1 87 ? -16.797 6.775 53.996 1.00 86.50 87 GLU A CA 1
ATOM 678 C C . GLU A 1 87 ? -17.890 7.427 53.148 1.00 86.50 87 GLU A C 1
ATOM 680 O O . GLU A 1 87 ? -18.404 6.786 52.224 1.00 86.50 87 GLU A O 1
ATOM 685 N N . SER A 1 88 ? -18.140 8.727 53.337 1.00 85.81 88 SER A N 1
ATOM 686 C CA . SER A 1 88 ? -19.044 9.476 52.458 1.00 85.81 88 SER A CA 1
ATOM 687 C C . SER A 1 88 ? -18.512 9.554 51.028 1.00 85.81 88 SER A C 1
ATOM 689 O O . SER A 1 88 ? -19.285 9.392 50.085 1.00 85.81 88 SER A O 1
ATOM 691 N N . ARG A 1 89 ? -17.191 9.700 50.830 1.00 87.06 89 ARG A N 1
ATOM 692 C CA . ARG A 1 89 ? -16.566 9.631 49.491 1.00 87.06 89 ARG A CA 1
ATOM 693 C C . ARG A 1 89 ? -16.896 8.325 48.775 1.00 87.06 89 ARG A C 1
ATOM 695 O O . ARG A 1 89 ? -17.350 8.357 47.632 1.00 87.06 89 ARG A O 1
ATOM 702 N N . ARG A 1 90 ? -16.719 7.183 49.447 1.00 89.69 90 ARG A N 1
ATOM 703 C CA . ARG A 1 90 ? -17.021 5.861 48.872 1.00 89.69 90 ARG A CA 1
ATOM 704 C C . ARG A 1 90 ? -18.508 5.686 48.575 1.00 89.69 90 ARG A C 1
ATOM 706 O O . ARG A 1 90 ? -18.850 5.134 47.528 1.00 89.69 90 ARG A O 1
ATOM 713 N N . ALA A 1 91 ? -19.387 6.177 49.449 1.00 91.56 91 ALA A N 1
ATOM 714 C CA . ALA A 1 91 ? -20.828 6.138 49.221 1.00 91.56 91 ALA A CA 1
ATOM 715 C C . ALA A 1 91 ? -21.228 6.952 47.975 1.00 91.56 91 ALA A C 1
ATOM 717 O O . ALA A 1 91 ? -21.895 6.422 47.082 1.00 91.56 91 ALA A O 1
ATOM 718 N N . VAL A 1 92 ? -20.753 8.197 47.856 1.00 92.25 92 VAL A N 1
ATOM 719 C CA . VAL A 1 92 ? -21.039 9.064 46.700 1.00 92.25 92 VAL A CA 1
ATOM 720 C C . VAL A 1 92 ? -20.427 8.501 45.416 1.00 92.25 92 VAL A C 1
ATOM 722 O O . VAL A 1 92 ? -21.090 8.491 44.379 1.00 92.25 92 VAL A O 1
ATOM 725 N N . GLU A 1 93 ? -19.211 7.951 45.462 1.00 92.31 93 GLU A N 1
ATOM 726 C CA . GLU A 1 93 ? -18.590 7.290 44.306 1.00 92.31 93 GLU A CA 1
ATOM 727 C C . GLU A 1 93 ? -19.433 6.100 43.821 1.00 92.31 93 GLU A C 1
ATOM 729 O O . GLU A 1 93 ? -19.659 5.926 42.618 1.00 92.31 93 GLU A O 1
ATOM 734 N N . GLN A 1 94 ? -19.951 5.292 44.748 1.00 94.69 94 GLN A N 1
ATOM 735 C CA . GLN A 1 94 ? -20.824 4.175 44.408 1.00 94.69 94 GLN A CA 1
ATOM 736 C C . GLN A 1 94 ? -22.152 4.655 43.808 1.00 94.69 94 GLN A C 1
ATOM 738 O O . GLN A 1 94 ? -22.610 4.099 42.805 1.00 94.69 94 GLN A O 1
ATOM 743 N N . HIS A 1 95 ? -22.745 5.716 44.359 1.00 95.25 95 HIS A N 1
ATOM 744 C CA . HIS A 1 95 ? -23.954 6.334 43.809 1.00 95.25 95 HIS A CA 1
ATOM 745 C C . HIS A 1 95 ? -23.709 6.898 42.406 1.00 95.25 95 HIS A C 1
ATOM 747 O O . HIS A 1 95 ? -24.528 6.694 41.507 1.00 95.25 95 HIS A O 1
ATOM 753 N N . LEU A 1 96 ? -22.555 7.525 42.178 1.00 94.75 96 LEU A N 1
ATOM 754 C CA . LEU A 1 96 ? -22.151 8.039 40.874 1.00 94.75 96 LEU A CA 1
ATOM 755 C C . LEU A 1 96 ? -22.007 6.909 39.844 1.00 94.75 96 LEU A C 1
ATOM 757 O O . LEU A 1 96 ? -22.517 7.024 38.727 1.00 94.75 96 LEU A O 1
ATOM 761 N N . LYS A 1 97 ? -21.387 5.784 40.231 1.00 94.94 97 LYS A N 1
ATOM 762 C CA . LYS A 1 97 ? -21.292 4.573 39.396 1.00 94.94 97 LYS A CA 1
ATOM 763 C C . LYS A 1 97 ? -22.674 4.020 39.047 1.00 94.94 97 LYS A C 1
ATOM 765 O O . LYS A 1 97 ? -22.926 3.701 37.885 1.00 94.94 97 LYS A O 1
ATOM 770 N N . CYS A 1 98 ? -23.577 3.916 40.023 1.00 96.56 98 CYS A N 1
ATOM 771 C CA . CYS A 1 98 ? -24.952 3.458 39.803 1.00 96.56 98 CYS A CA 1
ATOM 772 C C . CYS A 1 98 ? -25.731 4.401 38.875 1.00 96.56 98 CYS A C 1
ATOM 774 O O . CYS A 1 98 ? -26.389 3.937 37.943 1.00 96.56 98 CYS A O 1
ATOM 776 N N . SER A 1 99 ? -25.598 5.712 39.078 1.00 96.94 99 SER A N 1
ATOM 777 C CA . SER A 1 99 ? -26.201 6.744 38.233 1.00 96.94 99 SER A CA 1
ATOM 778 C C . SER A 1 99 ? -25.715 6.638 36.782 1.00 96.94 99 SER A C 1
ATOM 780 O O . SER A 1 99 ? -26.534 6.572 35.862 1.00 96.94 99 SER A O 1
ATOM 782 N N . LEU A 1 100 ? -24.399 6.499 36.565 1.00 96.44 100 LEU A N 1
ATOM 783 C CA . LEU A 1 100 ? -23.834 6.300 35.228 1.00 96.44 100 LEU A CA 1
ATOM 784 C C . LEU A 1 100 ? -24.364 5.018 34.571 1.00 96.44 100 LEU A C 1
ATOM 786 O O . LEU A 1 100 ? -24.781 5.046 33.416 1.00 96.44 100 LEU A O 1
ATOM 790 N N . ARG A 1 101 ? -24.403 3.898 35.307 1.00 96.19 101 ARG A N 1
ATOM 791 C CA . ARG A 1 101 ? -24.967 2.631 34.807 1.00 96.19 101 ARG A CA 1
ATOM 792 C C . ARG A 1 101 ? -26.430 2.783 34.396 1.00 96.19 101 ARG A C 1
ATOM 794 O O . ARG A 1 101 ? -26.820 2.249 33.359 1.00 96.19 101 ARG A O 1
ATOM 801 N N . ASN A 1 102 ? -27.227 3.518 35.173 1.00 96.44 102 ASN A N 1
ATOM 802 C CA . ASN A 1 102 ? -28.622 3.772 34.830 1.00 96.44 102 ASN A CA 1
ATOM 803 C C . ASN A 1 102 ? -28.745 4.613 33.551 1.00 96.44 102 ASN A C 1
ATOM 805 O O . ASN A 1 102 ? -29.499 4.236 32.659 1.00 96.44 102 ASN A O 1
ATOM 809 N N . ILE A 1 103 ? -27.956 5.685 33.416 1.00 95.88 103 ILE A N 1
ATOM 810 C CA . ILE A 1 103 ? -27.917 6.499 32.192 1.00 95.88 103 ILE A CA 1
ATOM 811 C C . ILE A 1 103 ? -27.558 5.631 30.983 1.00 95.88 103 ILE A C 1
ATOM 813 O O . ILE A 1 103 ? -28.279 5.641 29.987 1.00 95.88 103 ILE A O 1
ATOM 817 N N . LEU A 1 104 ? -26.485 4.841 31.073 1.00 9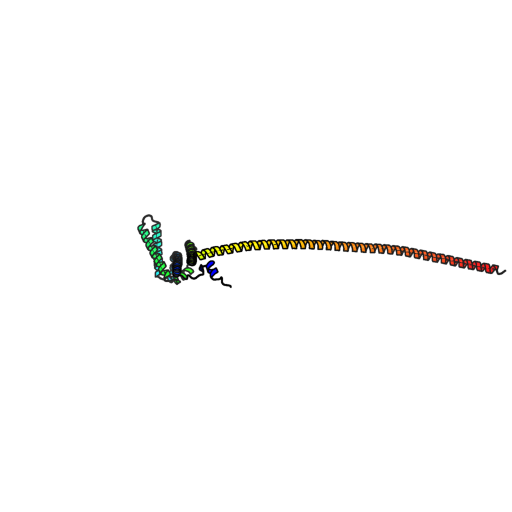5.94 104 LEU A N 1
ATOM 818 C CA . LEU A 1 104 ? -26.062 3.954 29.988 1.00 95.94 104 LEU A CA 1
ATOM 819 C C . LEU A 1 104 ? -27.168 2.968 29.599 1.00 95.94 104 LEU A C 1
ATOM 821 O O . LEU A 1 104 ? -27.431 2.794 28.413 1.00 95.94 104 LEU A O 1
ATOM 825 N N . ARG A 1 105 ? -27.866 2.376 30.576 1.00 95.44 105 ARG A N 1
ATOM 826 C CA . ARG A 1 105 ? -29.013 1.492 30.322 1.00 95.44 105 ARG A CA 1
ATOM 827 C C . ARG A 1 105 ? -30.126 2.205 29.548 1.00 95.44 105 ARG A C 1
ATOM 829 O O . ARG A 1 105 ? -30.651 1.629 28.601 1.00 95.44 105 ARG A O 1
ATOM 836 N N . LEU A 1 106 ? -30.461 3.442 29.920 1.00 94.44 106 LEU A N 1
ATOM 837 C CA . LEU A 1 106 ? -31.491 4.228 29.231 1.00 94.44 106 LEU A CA 1
ATOM 838 C C . LEU A 1 106 ? -31.093 4.560 27.784 1.00 94.44 106 LEU A C 1
ATOM 840 O O . LEU A 1 106 ? -31.916 4.442 26.881 1.00 94.44 106 LEU A O 1
ATOM 844 N N . PHE A 1 107 ? -29.829 4.920 27.544 1.00 93.44 107 PHE A N 1
ATOM 845 C CA . PHE A 1 107 ? -29.333 5.165 26.186 1.00 93.44 107 PHE A CA 1
ATOM 846 C C . PHE A 1 107 ? -29.290 3.890 25.335 1.00 93.44 107 PHE A C 1
ATOM 848 O O . PHE A 1 107 ? -29.647 3.933 24.162 1.00 93.44 107 PHE A O 1
ATOM 855 N N . LEU A 1 108 ? -28.890 2.753 25.909 1.00 92.25 108 LEU A N 1
ATOM 856 C CA . LEU A 1 108 ? -28.836 1.476 25.188 1.00 92.25 108 LEU A CA 1
ATOM 857 C C . LEU A 1 108 ? -30.229 0.920 24.874 1.00 92.25 108 LEU A C 1
ATOM 859 O O . LEU A 1 108 ? -30.407 0.293 23.834 1.00 92.25 108 LEU A O 1
ATOM 863 N N . ALA A 1 109 ? -31.226 1.199 25.717 1.00 92.75 109 ALA A N 1
ATOM 864 C CA . ALA A 1 109 ? -32.622 0.872 25.432 1.00 92.75 109 ALA A CA 1
ATOM 865 C C . ALA A 1 109 ? -33.186 1.656 24.229 1.00 92.75 109 ALA A C 1
ATOM 867 O O . ALA A 1 109 ? -34.176 1.233 23.635 1.00 92.75 109 ALA A O 1
ATOM 868 N N . ASN A 1 110 ? -32.556 2.775 23.844 1.00 89.62 110 ASN A N 1
ATOM 869 C CA . ASN A 1 110 ? -32.936 3.568 22.678 1.00 89.62 110 ASN A CA 1
ATOM 870 C C . ASN A 1 110 ? -31.712 3.938 21.809 1.00 89.62 110 ASN A C 1
ATOM 872 O O . ASN A 1 110 ? -31.223 5.073 21.856 1.00 89.62 110 ASN A O 1
ATOM 876 N N . PRO A 1 111 ? -31.233 3.015 20.954 1.00 86.50 111 PRO A N 1
ATOM 877 C CA . PRO A 1 111 ? -30.042 3.242 20.135 1.00 86.50 111 PRO A CA 1
ATOM 878 C C . PRO A 1 111 ? -30.160 4.444 19.188 1.00 86.50 111 PRO A C 1
ATOM 880 O O . PRO A 1 111 ? -29.169 5.127 18.926 1.00 86.50 111 PRO A O 1
ATOM 883 N N . LEU A 1 112 ? -31.363 4.742 18.685 1.00 89.38 112 LEU A N 1
ATOM 884 C CA . LEU A 1 112 ? -31.595 5.870 17.775 1.00 89.38 112 LEU A CA 1
ATOM 885 C C . LEU A 1 112 ? -31.348 7.218 18.458 1.00 89.38 112 LEU A C 1
ATOM 887 O O . LEU A 1 112 ? -30.826 8.142 17.829 1.00 89.38 112 LEU A O 1
ATOM 891 N N . LEU A 1 113 ? -31.672 7.319 19.750 1.00 89.12 113 LEU A N 1
ATOM 892 C CA . LEU A 1 113 ? -31.405 8.513 20.543 1.00 89.12 113 LEU A CA 1
ATOM 893 C C . LEU A 1 113 ? -29.903 8.798 20.624 1.00 89.12 113 LEU A C 1
ATOM 895 O O . LEU A 1 113 ? -29.482 9.931 20.387 1.00 89.12 113 LEU A O 1
ATOM 899 N N . TYR A 1 114 ? -29.102 7.768 20.915 1.00 88.06 114 TYR A N 1
ATOM 900 C CA . TYR A 1 114 ? -27.646 7.881 20.943 1.00 88.06 114 TYR A CA 1
ATOM 901 C C . TYR A 1 114 ? -27.095 8.345 19.587 1.00 88.06 114 TYR A C 1
ATOM 903 O O . TYR A 1 114 ? -26.370 9.339 19.532 1.00 88.06 114 TYR A O 1
ATOM 911 N N . HIS A 1 115 ? -27.486 7.691 18.490 1.00 87.62 115 HIS A N 1
ATOM 912 C CA . HIS A 1 115 ? -27.014 8.054 17.151 1.00 87.62 115 HIS A CA 1
ATOM 913 C C . HIS A 1 115 ? -27.396 9.495 16.791 1.00 87.62 115 HIS A C 1
ATOM 915 O O . HIS A 1 115 ? -26.546 10.273 16.357 1.00 87.62 115 HIS A O 1
ATOM 921 N N . GLY A 1 116 ? -28.644 9.900 17.045 1.00 88.50 116 GLY A N 1
ATOM 922 C CA . GLY A 1 116 ? -29.091 11.275 16.813 1.00 88.50 116 GLY A CA 1
ATOM 923 C C . GLY A 1 116 ? -28.327 12.305 17.652 1.00 88.50 116 GLY A C 1
ATOM 924 O O . GLY A 1 116 ? -28.025 13.402 17.174 1.00 88.50 116 GLY A O 1
ATOM 925 N N . LEU A 1 117 ? -27.974 11.951 18.888 1.00 88.19 117 LEU A N 1
ATOM 926 C CA . LEU A 1 117 ? -27.180 12.790 19.777 1.00 88.19 117 LEU A CA 1
ATOM 927 C C . LEU A 1 117 ? -25.717 12.890 19.317 1.00 88.19 117 LEU A C 1
ATOM 929 O O . LEU A 1 117 ? -25.180 13.997 19.302 1.00 88.19 117 LEU A O 1
ATOM 933 N N . LYS A 1 118 ? -25.103 11.784 18.875 1.00 86.69 118 LYS A N 1
ATOM 934 C CA . LYS A 1 118 ? -23.715 11.722 18.380 1.00 86.69 118 LYS A CA 1
ATOM 935 C C . LYS A 1 118 ? -23.449 12.747 17.274 1.00 86.69 118 LYS A C 1
ATOM 937 O O . LYS A 1 118 ? -22.433 13.430 17.307 1.00 86.69 118 LYS A O 1
ATOM 942 N N . TYR A 1 119 ? -24.384 12.911 16.335 1.00 84.81 119 TYR A N 1
ATOM 943 C CA . TYR A 1 119 ? -24.258 13.897 15.251 1.00 84.81 119 TYR A CA 1
ATOM 944 C C . TYR A 1 119 ? -24.593 15.335 15.676 1.00 84.81 119 TYR A C 1
ATOM 946 O O . TYR A 1 119 ? -24.069 16.290 15.102 1.00 84.81 119 TYR A O 1
ATOM 954 N N . LYS A 1 120 ? -25.476 15.518 16.668 1.00 84.94 120 LYS A N 1
ATOM 955 C CA . LYS A 1 120 ? -25.899 16.851 17.135 1.00 84.94 120 LYS A CA 1
ATOM 956 C C . LYS A 1 120 ? -24.915 17.484 18.118 1.00 84.94 120 LYS A C 1
ATOM 958 O O . LYS A 1 120 ? -24.763 18.708 18.120 1.00 84.94 120 LYS A O 1
ATOM 963 N N . VAL A 1 121 ? -24.271 16.682 18.963 1.00 85.62 121 VAL A N 1
ATOM 964 C CA . VAL A 1 121 ? -23.337 17.167 19.981 1.00 85.62 121 VAL A CA 1
ATOM 965 C C . VAL A 1 121 ? -21.952 17.310 19.359 1.00 85.62 121 VAL A C 1
ATOM 967 O O . VAL A 1 121 ? -21.243 16.336 19.132 1.00 85.62 121 VAL A O 1
ATOM 970 N N . ARG A 1 122 ? -21.529 18.554 19.128 1.00 78.56 122 ARG A N 1
ATOM 971 C CA . ARG A 1 122 ? -20.144 18.844 18.740 1.00 78.56 122 ARG A CA 1
ATOM 972 C C . ARG A 1 122 ? -19.248 18.755 19.971 1.00 78.56 122 ARG A C 1
ATOM 974 O O . ARG A 1 122 ? -19.261 19.654 20.812 1.00 78.56 122 ARG A O 1
ATOM 981 N N . VAL A 1 123 ? -18.471 17.684 20.077 1.00 78.12 123 VAL A N 1
ATOM 982 C CA . VAL A 1 123 ? -17.458 17.520 21.126 1.00 78.12 123 VAL A CA 1
ATOM 983 C C . VAL A 1 123 ? -16.085 17.781 20.514 1.00 78.12 123 VAL A C 1
ATOM 985 O O . VAL A 1 123 ? -15.761 17.229 19.467 1.00 78.12 123 VAL A O 1
ATOM 988 N N . ARG A 1 124 ? -15.285 18.652 21.144 1.00 81.06 124 ARG A N 1
ATOM 989 C CA . ARG A 1 124 ? -13.861 18.795 20.794 1.00 81.06 124 ARG A CA 1
ATOM 990 C C . ARG A 1 124 ? -13.138 17.475 21.048 1.00 81.06 124 ARG A C 1
ATOM 992 O O . ARG A 1 124 ? -13.611 16.662 21.842 1.00 81.06 124 ARG A O 1
ATOM 999 N N . GLU A 1 125 ? -11.991 17.276 20.414 1.00 81.31 125 GLU A N 1
ATOM 1000 C CA . GLU A 1 125 ? -11.158 16.133 20.768 1.00 81.31 125 GLU A CA 1
ATOM 1001 C C . GLU A 1 125 ? -10.851 16.152 22.271 1.00 81.31 125 GLU A C 1
ATOM 1003 O O . GLU A 1 125 ? -10.528 17.195 22.848 1.00 81.31 125 GLU A O 1
ATOM 1008 N N . SER A 1 126 ? -11.052 15.012 22.921 1.00 84.00 126 SER A N 1
ATOM 1009 C CA . SER A 1 126 ? -10.781 14.806 24.338 1.00 84.00 126 SER A CA 1
ATOM 1010 C C . SER A 1 126 ? -9.875 13.590 24.509 1.00 84.00 126 SER A C 1
ATOM 1012 O O . SER A 1 126 ? -9.836 12.729 23.629 1.00 84.00 126 SER A O 1
ATOM 1014 N N . PRO A 1 127 ? -9.187 13.455 25.654 1.00 87.88 127 PRO A N 1
ATOM 1015 C CA . PRO A 1 127 ? -8.395 12.259 25.947 1.00 87.88 127 PRO A CA 1
ATOM 1016 C C . PRO A 1 127 ? -9.190 10.948 25.820 1.00 87.88 127 PRO A C 1
ATOM 1018 O O . PRO A 1 127 ? -8.626 9.912 25.479 1.00 87.88 127 PRO A O 1
ATO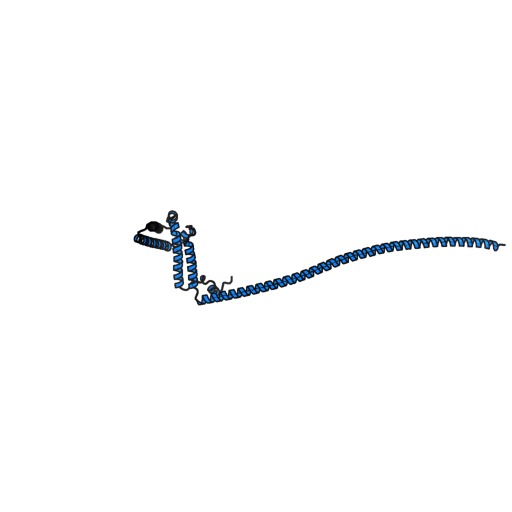M 1021 N N . ALA A 1 128 ? -10.514 10.992 26.017 1.00 89.25 128 ALA A N 1
ATOM 1022 C CA . ALA A 1 128 ? -11.382 9.833 25.830 1.00 89.25 128 ALA A CA 1
ATOM 1023 C C . ALA A 1 128 ? -11.467 9.370 24.364 1.00 89.25 128 ALA A C 1
ATOM 1025 O O . ALA A 1 128 ? -11.688 8.188 24.134 1.00 89.25 128 ALA A O 1
ATOM 1026 N N . ASP A 1 129 ? -11.263 10.249 23.373 1.00 91.38 129 ASP A N 1
ATOM 1027 C CA . ASP A 1 129 ? -11.247 9.847 21.955 1.00 91.38 129 ASP A CA 1
ATOM 1028 C C . ASP A 1 129 ? -10.075 8.935 21.630 1.00 91.38 129 ASP A C 1
ATOM 1030 O O . ASP A 1 129 ? -10.222 7.991 20.860 1.00 91.38 129 ASP A O 1
ATOM 1034 N N . VAL A 1 130 ? -8.911 9.208 22.225 1.00 93.44 130 VAL A N 1
ATOM 1035 C CA . VAL A 1 130 ? -7.726 8.361 22.068 1.00 93.44 130 VAL A CA 1
ATOM 1036 C C . VAL A 1 130 ? -8.029 6.966 22.605 1.00 93.44 130 VAL A C 1
ATOM 1038 O O . VAL A 1 130 ? -7.756 5.981 21.929 1.00 93.44 130 VAL A O 1
ATOM 1041 N N . PHE A 1 131 ? -8.666 6.890 23.777 1.00 94.44 131 PHE A N 1
ATOM 1042 C CA . PHE A 1 131 ? -9.066 5.619 24.372 1.00 94.44 131 PHE A CA 1
ATOM 1043 C C . PHE A 1 131 ? -10.125 4.884 23.539 1.00 94.44 131 PHE A C 1
ATOM 1045 O O . PHE A 1 131 ? -9.986 3.688 23.310 1.00 94.44 131 PHE A O 1
ATOM 1052 N N . ILE A 1 132 ? -11.151 5.583 23.039 1.00 94.88 132 ILE A N 1
ATOM 1053 C CA . ILE A 1 132 ? -12.185 4.986 22.177 1.00 94.88 132 ILE A CA 1
ATOM 1054 C C . ILE A 1 132 ? -11.559 4.431 20.893 1.00 94.88 132 ILE A C 1
ATOM 1056 O O . ILE A 1 132 ? -11.838 3.290 20.541 1.00 94.88 132 ILE A O 1
ATOM 1060 N N . ARG A 1 133 ? -10.676 5.189 20.226 1.00 95.44 133 ARG A N 1
ATOM 1061 C CA . ARG A 1 133 ? -9.969 4.716 19.023 1.00 95.44 133 ARG A CA 1
ATOM 1062 C C . ARG A 1 133 ? -9.099 3.496 19.311 1.00 95.44 133 ARG A C 1
ATOM 1064 O O . ARG A 1 133 ? -9.226 2.502 18.610 1.00 95.44 133 ARG A O 1
ATOM 1071 N N . ALA A 1 134 ? -8.303 3.535 20.379 1.00 96.00 134 ALA A N 1
ATOM 1072 C CA . ALA A 1 134 ? -7.496 2.389 20.793 1.00 96.00 134 ALA A CA 1
ATOM 1073 C C . ALA A 1 134 ? -8.366 1.156 21.102 1.00 96.00 134 ALA A C 1
ATOM 1075 O O . ALA A 1 134 ? -7.986 0.029 20.796 1.00 96.00 134 ALA A O 1
ATOM 1076 N N . PHE A 1 135 ? -9.559 1.351 21.671 1.00 96.75 135 PHE A N 1
ATOM 1077 C CA . PHE A 1 135 ? -10.489 0.257 21.939 1.00 96.75 135 PHE A CA 1
ATOM 1078 C C . PHE A 1 135 ? -11.152 -0.286 20.661 1.00 96.75 135 PHE A C 1
ATOM 1080 O O . PHE A 1 135 ? -11.369 -1.490 20.553 1.00 96.75 135 PHE A O 1
ATOM 1087 N N . MET A 1 136 ? -11.428 0.567 19.668 1.00 95.94 136 MET A N 1
ATOM 1088 C CA . MET A 1 136 ? -11.860 0.129 18.332 1.00 95.94 136 MET A CA 1
ATOM 1089 C C . MET A 1 136 ? -10.766 -0.695 17.637 1.00 95.94 136 MET A C 1
ATOM 1091 O O . MET A 1 136 ? -11.047 -1.770 17.116 1.00 95.94 136 MET A O 1
ATOM 1095 N N . GLU A 1 137 ? -9.509 -0.247 17.705 1.00 96.19 137 GLU A N 1
ATOM 1096 C CA . GLU A 1 137 ? -8.354 -1.000 17.196 1.00 96.19 137 GLU A CA 1
ATOM 1097 C C . GLU A 1 137 ? -8.196 -2.344 17.917 1.00 96.19 137 GLU A C 1
ATOM 1099 O O . GLU A 1 137 ? -7.978 -3.372 17.276 1.00 96.19 137 GLU A O 1
ATOM 1104 N N . PHE A 1 138 ? -8.369 -2.366 19.242 1.00 96.00 138 PHE A N 1
ATOM 1105 C CA . PHE A 1 138 ? -8.365 -3.596 20.033 1.00 96.00 138 PHE A CA 1
ATOM 1106 C C . PHE A 1 138 ? -9.492 -4.554 19.628 1.00 96.00 138 PHE A C 1
ATOM 1108 O O . PHE A 1 138 ? -9.274 -5.76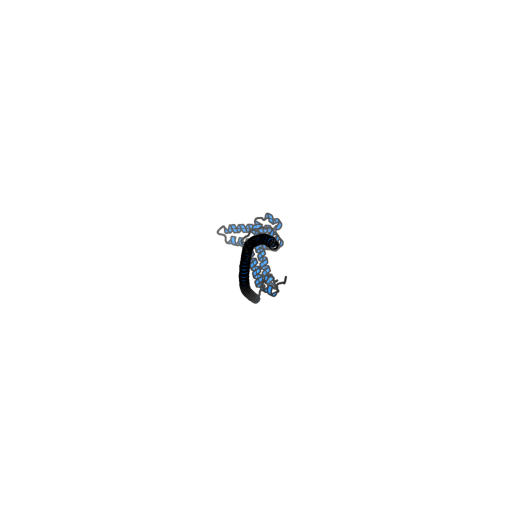6 19.547 1.00 96.00 138 PHE A O 1
ATOM 1115 N N . ARG A 1 139 ? -10.688 -4.028 19.342 1.00 95.06 139 ARG A N 1
ATOM 1116 C CA . ARG A 1 139 ? -11.819 -4.816 18.842 1.00 95.06 139 ARG A CA 1
ATOM 1117 C C . ARG A 1 139 ? -11.492 -5.459 17.498 1.00 95.06 139 ARG A C 1
ATOM 1119 O O . ARG A 1 139 ? -11.735 -6.652 17.329 1.00 95.06 139 ARG A O 1
ATOM 1126 N N . ASP A 1 140 ? -10.894 -4.713 16.574 1.00 93.00 140 ASP A N 1
ATOM 1127 C CA . ASP A 1 140 ? -10.509 -5.240 15.260 1.00 93.00 140 ASP A CA 1
ATOM 1128 C C . ASP A 1 140 ? -9.352 -6.238 15.341 1.00 93.00 140 ASP A C 1
ATOM 1130 O O . ASP A 1 140 ? -9.363 -7.263 14.658 1.00 93.00 140 ASP A O 1
ATOM 1134 N N . PHE A 1 141 ? -8.384 -5.986 16.222 1.00 92.56 141 PHE A N 1
ATOM 1135 C CA . PHE A 1 141 ? -7.322 -6.936 16.535 1.00 92.56 141 PHE A CA 1
ATOM 1136 C C . PHE A 1 141 ? -7.888 -8.242 17.108 1.00 92.56 141 PHE A C 1
ATOM 1138 O O . PHE A 1 141 ? -7.498 -9.332 16.692 1.00 92.56 141 PHE A O 1
ATOM 1145 N N . THR A 1 142 ? -8.844 -8.146 18.035 1.00 92.62 142 THR A N 1
ATOM 1146 C CA . THR A 1 142 ? -9.506 -9.315 18.629 1.00 92.62 142 THR A CA 1
ATOM 1147 C C . THR A 1 142 ? -10.292 -10.093 17.577 1.00 92.62 142 THR A C 1
ATOM 1149 O O . THR A 1 142 ? -10.192 -11.317 17.545 1.00 92.62 142 THR A O 1
ATOM 1152 N N . LEU A 1 143 ? -11.010 -9.411 16.674 1.00 91.31 143 LEU A N 1
ATOM 1153 C CA . LEU A 1 143 ? -11.665 -10.052 15.529 1.00 91.31 143 LEU A CA 1
ATOM 1154 C C . LEU A 1 143 ? -10.652 -10.835 14.687 1.00 91.31 143 LEU A C 1
ATOM 1156 O O . LEU A 1 143 ? -10.867 -12.011 14.413 1.00 91.31 143 LEU A O 1
ATOM 1160 N N . GLU A 1 144 ? -9.536 -10.209 14.313 1.00 89.50 144 GLU A N 1
ATOM 1161 C CA . GLU A 1 144 ? -8.492 -10.866 13.522 1.00 89.50 144 GLU A CA 1
ATOM 1162 C C . GLU A 1 144 ? -7.948 -12.114 14.229 1.00 89.50 144 GLU A C 1
ATOM 1164 O O . GLU A 1 144 ? -7.815 -13.165 13.607 1.00 89.50 144 GLU A O 1
ATOM 1169 N N . ARG A 1 145 ? -7.693 -12.046 15.541 1.00 89.06 145 ARG A N 1
ATOM 1170 C CA . ARG A 1 145 ? -7.240 -13.201 16.333 1.00 89.06 145 ARG A CA 1
ATOM 1171 C C . ARG A 1 145 ? -8.297 -14.296 16.474 1.00 89.06 145 ARG A C 1
ATOM 1173 O O . ARG A 1 145 ? -7.930 -15.462 16.469 1.00 89.06 145 ARG A O 1
ATOM 1180 N N . LEU A 1 146 ? -9.580 -13.953 16.570 1.00 89.62 146 LEU A N 1
ATOM 1181 C CA . LEU A 1 146 ? -10.667 -14.938 16.648 1.00 89.62 146 LEU A CA 1
ATOM 1182 C C . LEU A 1 146 ? -10.960 -15.613 15.300 1.00 89.62 146 LEU A C 1
ATOM 1184 O O . LEU A 1 146 ? -11.519 -16.707 15.280 1.00 89.62 146 LEU A O 1
ATOM 1188 N N . LEU A 1 147 ? -10.606 -14.965 14.189 1.00 86.44 147 LEU A N 1
ATOM 1189 C CA . LEU A 1 147 ? -10.807 -15.477 12.831 1.00 86.44 147 LEU A CA 1
ATOM 1190 C C . LEU A 1 147 ? -9.584 -16.190 12.245 1.00 86.44 147 LEU A C 1
ATOM 1192 O O . LEU A 1 147 ? -9.703 -16.769 11.170 1.00 86.44 147 LEU A O 1
ATOM 1196 N N . THR A 1 148 ? -8.433 -16.136 12.919 1.00 85.50 148 THR A N 1
ATOM 1197 C CA . THR A 1 148 ? -7.171 -16.686 12.406 1.00 85.50 148 THR A CA 1
ATOM 1198 C C . THR A 1 148 ? -6.658 -17.775 13.336 1.00 85.50 148 THR A C 1
ATOM 1200 O O . THR A 1 148 ? -6.413 -17.534 14.519 1.00 85.50 148 THR A O 1
ATOM 1203 N N . SER A 1 149 ? -6.454 -18.976 12.804 1.00 85.12 149 SER A N 1
ATOM 1204 C CA . SER A 1 149 ? -5.794 -20.058 13.534 1.00 85.12 149 SER A CA 1
ATOM 1205 C C . SER A 1 149 ? -4.272 -19.844 13.626 1.00 85.12 149 SER A C 1
ATOM 1207 O O . SER A 1 149 ? -3.685 -19.133 12.807 1.00 85.12 149 SER A O 1
ATOM 1209 N N . PRO A 1 150 ? -3.580 -20.482 14.591 1.00 86.75 150 PRO A N 1
ATOM 1210 C CA . PRO A 1 150 ? -2.124 -20.384 14.699 1.00 86.75 150 PRO A CA 1
ATOM 1211 C C . PRO A 1 150 ? -1.369 -20.834 13.442 1.00 86.75 150 PRO A C 1
ATOM 1213 O O . PRO A 1 150 ? -0.273 -20.339 13.186 1.00 86.75 150 PRO A O 1
ATOM 1216 N N . ASP A 1 151 ? -1.923 -21.775 12.678 1.00 84.88 151 ASP A N 1
ATOM 1217 C CA . ASP A 1 151 ? -1.292 -22.264 11.453 1.00 84.88 151 ASP A CA 1
ATOM 1218 C C . ASP A 1 151 ? -1.552 -21.326 10.268 1.00 84.88 151 ASP A C 1
ATOM 1220 O O . ASP A 1 151 ? -0.603 -21.003 9.558 1.00 84.88 151 ASP A O 1
ATOM 1224 N N . GLU A 1 152 ? -2.761 -20.763 10.136 1.00 85.25 152 GLU A N 1
ATOM 1225 C CA . GLU A 1 152 ? -3.047 -19.694 9.159 1.00 85.25 152 GLU A CA 1
ATOM 1226 C C . GLU A 1 152 ? -2.152 -18.458 9.385 1.00 85.25 152 GLU A C 1
ATOM 1228 O O . GLU A 1 152 ? -1.679 -17.844 8.428 1.00 85.25 152 GLU A O 1
ATOM 1233 N N . GLU A 1 153 ? -1.843 -18.113 10.640 1.00 86.00 153 GLU A N 1
ATOM 1234 C CA . GLU A 1 153 ? -0.903 -17.028 10.955 1.00 86.00 153 GLU A CA 1
ATOM 1235 C C . GLU A 1 153 ? 0.525 -17.345 10.478 1.00 86.00 153 GLU A C 1
ATOM 1237 O O . GLU A 1 153 ? 1.208 -16.483 9.917 1.00 86.00 153 GLU A O 1
ATOM 1242 N N . LYS A 1 154 ? 0.999 -18.584 10.670 1.00 88.31 154 LYS A N 1
ATOM 1243 C CA . LYS A 1 154 ? 2.314 -19.006 10.158 1.00 88.31 154 LYS A CA 1
ATOM 1244 C C . LYS A 1 154 ? 2.335 -18.977 8.635 1.00 88.31 154 LYS A C 1
ATOM 1246 O O . LYS A 1 154 ? 3.303 -18.478 8.061 1.00 88.31 154 LYS A O 1
ATOM 1251 N N . GLU A 1 155 ? 1.284 -19.474 7.988 1.00 86.81 155 GLU A N 1
ATOM 1252 C CA . GLU A 1 155 ? 1.136 -19.432 6.531 1.00 86.81 155 GLU A CA 1
ATOM 1253 C C . GLU A 1 155 ? 1.186 -17.993 6.013 1.00 86.81 155 GLU A C 1
ATOM 1255 O O . GLU A 1 155 ? 1.921 -17.716 5.066 1.00 86.81 155 GLU A O 1
ATOM 1260 N N . LYS A 1 156 ? 0.514 -17.050 6.686 1.00 86.94 156 LYS A N 1
ATOM 1261 C CA . LYS A 1 156 ? 0.600 -15.614 6.382 1.00 86.94 156 LYS A CA 1
ATOM 1262 C C . LYS A 1 156 ? 2.024 -15.082 6.487 1.00 86.94 156 LYS A C 1
ATOM 1264 O O . LYS A 1 156 ? 2.481 -14.387 5.581 1.00 86.94 156 LYS A O 1
ATOM 1269 N N . ILE A 1 157 ? 2.749 -15.421 7.552 1.00 88.50 157 ILE A N 1
ATOM 1270 C CA . ILE A 1 157 ? 4.149 -15.003 7.730 1.00 88.50 157 ILE A CA 1
ATOM 1271 C C . ILE A 1 157 ? 5.038 -15.560 6.610 1.00 88.50 157 ILE A C 1
ATOM 1273 O O . ILE A 1 157 ? 5.868 -14.828 6.067 1.00 88.50 157 ILE A O 1
ATOM 1277 N N . HIS A 1 158 ? 4.873 -16.835 6.252 1.00 89.44 158 HIS A N 1
ATOM 1278 C CA . HIS A 1 158 ? 5.618 -17.457 5.157 1.00 89.44 158 HIS A CA 1
ATOM 1279 C C . HIS A 1 158 ? 5.292 -16.808 3.812 1.00 89.44 158 HIS A C 1
ATOM 1281 O O . HIS A 1 158 ? 6.202 -16.378 3.110 1.00 89.44 158 HIS A O 1
ATOM 1287 N N . PHE A 1 159 ? 4.008 -16.631 3.511 1.00 88.81 159 PHE A N 1
ATOM 1288 C CA . PHE A 1 159 ? 3.547 -15.994 2.284 1.00 88.81 159 PHE A CA 1
ATOM 1289 C C . PHE A 1 159 ? 4.078 -14.562 2.132 1.00 88.81 159 PHE A C 1
ATOM 1291 O O . PHE A 1 159 ? 4.577 -14.194 1.070 1.00 88.81 159 PHE A O 1
ATOM 1298 N N . MET A 1 160 ? 4.033 -13.756 3.200 1.00 90.19 160 MET A N 1
ATOM 1299 C CA . MET A 1 160 ? 4.603 -12.405 3.177 1.00 90.19 160 MET A CA 1
ATOM 1300 C C . MET A 1 160 ? 6.115 -12.427 2.936 1.00 90.19 160 MET A C 1
ATOM 1302 O O . MET A 1 160 ? 6.611 -11.616 2.158 1.00 90.19 160 MET A O 1
ATOM 1306 N N . ARG A 1 161 ? 6.843 -13.364 3.557 1.00 93.62 161 ARG A N 1
ATOM 1307 C CA . ARG A 1 161 ? 8.289 -13.519 3.342 1.00 93.62 161 ARG A CA 1
ATOM 1308 C C . ARG A 1 161 ? 8.606 -13.880 1.890 1.00 93.62 161 ARG A C 1
ATOM 1310 O O . ARG A 1 161 ? 9.516 -13.288 1.316 1.00 93.62 161 ARG A O 1
ATOM 1317 N N . ASP A 1 162 ? 7.849 -14.795 1.296 1.00 93.62 162 ASP A N 1
ATOM 1318 C CA . ASP A 1 162 ? 8.039 -15.206 -0.097 1.00 93.62 162 ASP A CA 1
ATOM 1319 C C . ASP A 1 162 ? 7.769 -14.047 -1.067 1.00 93.62 162 ASP A C 1
ATOM 1321 O O . ASP A 1 162 ? 8.542 -13.829 -2.001 1.00 93.62 162 ASP A O 1
ATOM 1325 N N . ILE A 1 163 ? 6.729 -13.241 -0.807 1.00 93.25 163 ILE A N 1
ATOM 1326 C CA . ILE A 1 163 ? 6.475 -12.006 -1.563 1.00 93.25 163 ILE A CA 1
ATOM 1327 C C . ILE A 1 163 ? 7.649 -11.039 -1.425 1.00 93.25 163 ILE A C 1
ATOM 1329 O O . ILE A 1 163 ? 8.106 -10.511 -2.435 1.00 93.25 163 ILE A O 1
ATOM 1333 N N . SER A 1 164 ? 8.150 -10.799 -0.210 1.00 94.38 164 SER A N 1
ATOM 1334 C CA . SER A 1 164 ? 9.287 -9.895 0.005 1.00 94.38 164 SER A CA 1
ATOM 1335 C C . SER A 1 164 ? 10.528 -10.345 -0.765 1.00 94.38 164 SER A C 1
ATOM 1337 O O . SER A 1 164 ? 11.139 -9.527 -1.447 1.00 94.38 164 SER A O 1
ATOM 1339 N N . LEU A 1 165 ? 10.843 -11.643 -0.736 1.00 96.50 165 LEU A N 1
ATOM 1340 C CA . LEU A 1 165 ? 11.952 -12.217 -1.503 1.00 96.50 165 LEU A CA 1
ATOM 1341 C C . LEU A 1 165 ? 11.750 -12.054 -3.013 1.00 96.50 165 LEU A C 1
ATOM 1343 O O . LEU A 1 165 ? 12.697 -11.767 -3.744 1.00 96.50 165 LEU A O 1
ATOM 1347 N N . GLN A 1 166 ? 10.522 -12.233 -3.504 1.00 95.75 166 GLN A N 1
ATOM 1348 C CA . GLN A 1 166 ? 10.228 -12.030 -4.920 1.00 95.75 166 GLN A CA 1
ATOM 1349 C C . GLN A 1 166 ? 10.347 -10.556 -5.320 1.00 95.75 166 GLN A C 1
ATOM 1351 O O . GLN A 1 166 ? 10.843 -10.255 -6.404 1.00 95.75 166 GLN A O 1
ATOM 1356 N N . VAL A 1 167 ? 9.905 -9.636 -4.461 1.00 96.12 167 VAL A N 1
ATOM 1357 C CA . VAL A 1 167 ? 10.038 -8.191 -4.682 1.00 96.12 167 VAL A CA 1
ATOM 1358 C C . VAL A 1 167 ? 11.509 -7.793 -4.747 1.00 96.12 167 VAL A C 1
ATOM 1360 O O . VAL A 1 167 ? 11.881 -7.080 -5.673 1.00 96.12 167 VAL A O 1
ATOM 1363 N N . GLU A 1 168 ? 12.346 -8.292 -3.838 1.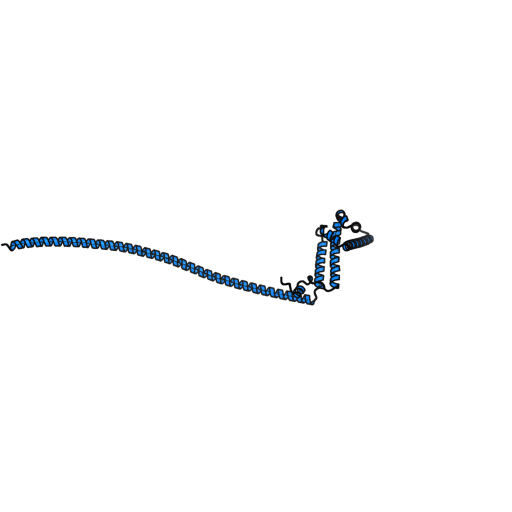00 97.31 168 GLU A N 1
ATOM 1364 C CA . GLU A 1 168 ? 13.792 -8.041 -3.832 1.00 97.31 168 GLU A CA 1
ATOM 1365 C C . GLU A 1 168 ? 14.449 -8.502 -5.142 1.00 97.31 168 GLU A C 1
ATOM 1367 O O . GLU A 1 168 ? 15.037 -7.689 -5.855 1.00 97.31 168 GLU A O 1
ATOM 1372 N N . LYS A 1 169 ? 14.216 -9.757 -5.552 1.00 97.62 169 LYS A N 1
ATOM 1373 C CA . LYS A 1 169 ? 14.717 -10.289 -6.835 1.00 97.62 169 LYS A CA 1
ATOM 1374 C C . LYS A 1 169 ? 14.237 -9.486 -8.043 1.00 97.62 169 LYS A C 1
ATOM 1376 O O . LYS A 1 169 ? 14.988 -9.270 -8.995 1.00 97.62 169 LYS A O 1
ATOM 1381 N N . ASN A 1 170 ? 12.976 -9.056 -8.033 1.00 97.50 170 ASN A N 1
ATOM 1382 C CA . ASN A 1 170 ? 12.425 -8.240 -9.112 1.00 97.50 170 ASN A CA 1
ATOM 1383 C C . ASN A 1 170 ? 13.109 -6.866 -9.169 1.00 97.50 170 ASN A C 1
ATOM 1385 O O . ASN A 1 170 ? 13.403 -6.391 -10.261 1.00 97.50 170 ASN A O 1
ATOM 1389 N N . VAL A 1 171 ? 13.385 -6.239 -8.021 1.00 98.00 171 VAL A N 1
ATOM 1390 C CA . VAL A 1 171 ? 14.098 -4.953 -7.937 1.00 98.00 171 VAL A CA 1
ATOM 1391 C C . VAL A 1 171 ? 15.531 -5.081 -8.449 1.00 98.00 171 VAL A C 1
ATOM 1393 O O . VAL A 1 171 ? 15.968 -4.232 -9.227 1.00 98.00 171 VAL A O 1
ATOM 1396 N N . GLU A 1 172 ? 16.233 -6.155 -8.084 1.00 97.62 172 GLU A N 1
ATOM 1397 C CA . GLU A 1 172 ? 17.575 -6.456 -8.598 1.00 97.62 172 GLU A CA 1
ATOM 1398 C C . GLU A 1 172 ? 17.555 -6.637 -10.121 1.00 97.62 172 GLU A C 1
ATOM 1400 O O . GLU A 1 172 ? 18.328 -6.004 -10.837 1.00 97.62 172 GLU A O 1
ATOM 1405 N N . THR A 1 173 ? 16.610 -7.434 -10.630 1.00 97.81 173 THR A N 1
ATOM 1406 C CA . THR A 1 173 ? 16.469 -7.690 -12.073 1.00 97.81 173 THR A CA 1
ATOM 1407 C C . THR A 1 173 ? 16.146 -6.408 -12.844 1.00 97.81 173 THR A C 1
ATOM 1409 O O . THR A 1 173 ? 16.717 -6.161 -13.902 1.00 97.81 173 THR A O 1
ATOM 1412 N N . ILE A 1 174 ? 15.246 -5.569 -12.320 1.00 97.81 174 ILE A N 1
ATOM 1413 C CA . ILE A 1 174 ? 14.899 -4.282 -12.939 1.00 97.81 174 ILE A CA 1
ATOM 1414 C C . ILE A 1 174 ? 16.117 -3.358 -12.970 1.00 97.81 174 ILE A C 1
ATOM 1416 O O . ILE A 1 174 ? 16.370 -2.744 -14.003 1.00 97.81 174 ILE A O 1
ATOM 1420 N N . SER A 1 175 ? 16.875 -3.285 -11.875 1.00 98.06 175 SER A N 1
ATOM 1421 C CA . SER A 1 175 ? 18.088 -2.461 -11.801 1.00 98.06 175 SER A CA 1
ATOM 1422 C C . SER A 1 175 ? 19.132 -2.911 -12.826 1.00 98.06 175 SER A C 1
ATOM 1424 O O . SER A 1 175 ? 19.625 -2.086 -13.591 1.00 98.06 175 SER A O 1
ATOM 1426 N N . ALA A 1 176 ? 19.389 -4.219 -12.927 1.00 98.00 176 ALA A N 1
ATOM 1427 C CA . ALA A 1 176 ? 20.326 -4.772 -13.907 1.00 98.00 176 ALA A CA 1
ATOM 1428 C C . ALA A 1 176 ? 19.908 -4.456 -15.356 1.00 98.00 176 ALA A C 1
ATOM 1430 O O . ALA A 1 176 ? 20.716 -3.991 -16.157 1.00 98.00 176 ALA A O 1
ATOM 1431 N N . LEU A 1 177 ? 18.622 -4.621 -15.687 1.00 98.25 177 LEU A N 1
ATOM 1432 C CA . LEU A 1 177 ? 18.104 -4.291 -17.020 1.00 98.25 177 LEU A CA 1
ATOM 1433 C C . LEU A 1 177 ? 18.179 -2.789 -17.332 1.00 98.25 177 LEU A C 1
ATOM 1435 O O . LEU A 1 177 ? 18.378 -2.405 -18.485 1.00 98.25 177 LEU A O 1
ATOM 1439 N N . GLN A 1 178 ? 18.011 -1.926 -16.327 1.00 98.06 178 GLN A N 1
ATOM 1440 C CA . GLN A 1 178 ? 18.171 -0.480 -16.488 1.00 98.06 178 GLN A CA 1
ATOM 1441 C C . GLN A 1 178 ? 19.628 -0.098 -16.774 1.00 98.06 178 GLN A C 1
ATOM 1443 O O . GLN A 1 178 ? 19.865 0.751 -17.636 1.00 98.06 178 GLN A O 1
ATOM 1448 N N . GLU A 1 179 ? 20.589 -0.737 -16.105 1.00 97.94 179 GLU A N 1
ATOM 1449 C CA . GLU A 1 179 ? 22.020 -0.548 -16.372 1.00 97.94 179 GLU A CA 1
ATOM 1450 C C . GLU A 1 179 ? 22.404 -1.021 -17.779 1.00 97.94 179 GLU A C 1
ATOM 1452 O O . GLU A 1 179 ? 23.059 -0.282 -18.518 1.00 97.94 179 GLU A O 1
ATOM 1457 N N . GLU A 1 180 ? 21.940 -2.204 -18.196 1.00 97.88 180 GLU A N 1
ATOM 1458 C CA . GLU A 1 180 ? 22.161 -2.714 -19.555 1.00 97.88 180 GLU A CA 1
ATOM 1459 C C . GLU A 1 180 ? 21.583 -1.769 -20.617 1.00 97.88 180 GLU A C 1
ATOM 1461 O O . GLU A 1 180 ? 22.252 -1.442 -21.602 1.00 97.88 180 GLU A O 1
ATOM 1466 N N . LEU A 1 181 ? 20.357 -1.278 -20.406 1.00 98.12 181 LEU A N 1
ATOM 1467 C CA . LEU A 1 181 ? 19.724 -0.326 -21.315 1.00 98.12 181 LEU A CA 1
ATOM 1468 C C . LEU A 1 181 ? 20.524 0.980 -21.411 1.00 98.12 181 LEU A C 1
ATOM 1470 O O . LEU A 1 181 ? 20.731 1.487 -22.515 1.00 98.12 181 LEU A O 1
ATOM 1474 N N . ALA A 1 182 ? 20.996 1.511 -20.281 1.00 98.06 182 ALA A N 1
ATOM 1475 C CA . ALA A 1 182 ? 21.818 2.717 -20.252 1.00 98.06 182 ALA A CA 1
ATOM 1476 C C . ALA A 1 182 ? 23.140 2.525 -21.014 1.00 98.06 182 ALA A C 1
ATOM 1478 O O . ALA A 1 182 ? 23.513 3.381 -21.818 1.00 98.06 182 ALA A O 1
ATOM 1479 N N . ALA A 1 183 ? 23.804 1.379 -20.836 1.00 98.00 183 ALA A N 1
ATOM 1480 C CA . ALA A 1 183 ? 25.038 1.048 -21.547 1.00 98.00 183 ALA A CA 1
ATOM 1481 C C . ALA A 1 183 ? 24.828 0.939 -23.070 1.00 98.00 183 ALA A C 1
ATOM 1483 O O . ALA A 1 183 ? 25.645 1.431 -23.858 1.00 98.00 183 ALA A O 1
ATOM 1484 N N . VAL A 1 184 ? 23.713 0.340 -23.505 1.00 98.12 184 VAL A N 1
ATOM 1485 C CA . VAL A 1 184 ? 23.353 0.251 -24.930 1.00 98.12 184 VAL A CA 1
ATOM 1486 C C . VAL A 1 184 ? 23.068 1.634 -25.517 1.00 98.12 184 VAL A C 1
ATOM 1488 O O . VAL A 1 184 ? 23.544 1.929 -26.615 1.00 98.12 184 VAL A O 1
ATOM 1491 N N . ILE A 1 185 ? 22.329 2.490 -24.802 1.00 97.81 185 ILE A N 1
ATOM 1492 C CA . ILE A 1 185 ? 22.056 3.871 -25.233 1.00 97.81 185 ILE A CA 1
ATOM 1493 C C . ILE A 1 185 ? 23.369 4.636 -25.406 1.00 97.81 185 ILE A C 1
ATOM 1495 O O . ILE A 1 185 ? 23.619 5.159 -26.489 1.00 97.81 185 ILE A O 1
ATOM 1499 N N . GLN A 1 186 ? 24.247 4.605 -24.399 1.00 98.06 186 GLN A N 1
ATOM 1500 C CA . GLN A 1 186 ? 25.544 5.280 -24.460 1.00 98.06 186 GLN A CA 1
ATOM 1501 C C . GLN A 1 186 ? 26.380 4.807 -25.657 1.00 98.06 186 GLN A C 1
ATOM 1503 O O . GLN A 1 186 ? 26.928 5.621 -26.397 1.00 98.06 186 GLN A O 1
ATOM 1508 N N . THR A 1 187 ? 26.442 3.493 -25.889 1.00 97.88 187 THR A N 1
ATOM 1509 C CA . THR A 1 187 ? 27.195 2.929 -27.019 1.00 97.88 187 THR A CA 1
ATOM 1510 C C . THR A 1 187 ? 26.652 3.426 -28.363 1.00 97.88 187 THR A C 1
ATOM 1512 O O . THR A 1 187 ? 27.433 3.754 -29.261 1.00 97.88 187 THR A O 1
ATOM 1515 N N . ARG A 1 188 ? 25.320 3.509 -28.515 1.00 97.69 188 ARG A N 1
ATOM 1516 C CA . ARG A 1 188 ? 24.704 4.051 -29.738 1.00 97.69 188 ARG A CA 1
ATOM 1517 C C . ARG A 1 188 ? 24.977 5.541 -29.901 1.00 97.69 188 ARG A C 1
ATOM 1519 O O . ARG A 1 188 ? 25.296 5.951 -31.013 1.00 97.69 188 ARG A O 1
ATOM 1526 N N . ASP A 1 189 ? 24.893 6.325 -28.832 1.00 98.00 189 ASP A N 1
ATOM 1527 C CA . ASP A 1 189 ? 25.178 7.763 -28.872 1.00 98.00 189 ASP A CA 1
ATOM 1528 C C . ASP A 1 189 ? 26.638 8.029 -29.263 1.00 98.00 189 ASP A C 1
ATOM 1530 O O . ASP A 1 189 ? 26.923 8.893 -30.091 1.00 98.00 189 ASP A O 1
ATOM 1534 N N . GLU A 1 190 ? 27.579 7.237 -28.745 1.00 97.56 190 GLU A N 1
ATOM 1535 C CA . GLU A 1 190 ? 28.980 7.299 -29.165 1.00 97.56 190 GLU A CA 1
ATOM 1536 C C . GLU A 1 190 ? 29.161 6.965 -30.652 1.00 97.56 190 GLU A C 1
ATOM 1538 O O . GLU A 1 190 ? 29.952 7.612 -31.340 1.00 97.56 190 GLU A O 1
ATOM 1543 N N . GLU A 1 191 ? 28.449 5.962 -31.173 1.00 98.00 191 GLU A N 1
ATOM 1544 C CA . GLU A 1 191 ? 28.498 5.617 -32.596 1.00 98.00 191 GLU A CA 1
ATOM 1545 C C . GLU A 1 191 ? 27.904 6.722 -33.480 1.00 98.00 191 GLU A C 1
ATOM 1547 O O . GLU A 1 191 ? 28.486 7.048 -34.518 1.00 98.00 191 GLU A O 1
ATOM 1552 N N . LEU A 1 192 ? 26.783 7.320 -33.064 1.00 97.62 192 LEU A N 1
ATOM 1553 C CA . LEU A 1 192 ? 26.171 8.458 -33.750 1.00 97.62 192 LEU A CA 1
ATOM 1554 C C . LEU A 1 192 ? 27.126 9.651 -33.784 1.00 97.62 192 LEU A C 1
ATOM 1556 O O . LEU A 1 192 ? 27.418 10.145 -34.866 1.00 97.62 192 LEU A O 1
ATOM 1560 N N . ASN A 1 193 ? 27.731 10.011 -32.651 1.00 97.50 193 ASN A N 1
ATOM 1561 C CA . ASN A 1 193 ? 28.712 11.096 -32.585 1.00 97.50 193 ASN A CA 1
ATOM 1562 C C . ASN A 1 193 ? 29.924 10.856 -33.504 1.00 97.50 193 ASN A C 1
ATOM 1564 O O . ASN A 1 193 ? 30.419 11.785 -34.144 1.00 97.50 193 ASN A O 1
ATOM 1568 N N . ARG A 1 194 ? 30.409 9.607 -33.611 1.00 98.00 194 ARG A N 1
ATOM 1569 C CA . ARG A 1 194 ? 31.486 9.257 -34.560 1.00 98.00 194 ARG A CA 1
ATOM 1570 C C . ARG A 1 194 ? 31.047 9.461 -36.012 1.00 98.00 194 ARG A C 1
ATOM 1572 O O . ARG A 1 194 ? 31.832 9.963 -36.815 1.00 98.00 194 ARG A O 1
ATOM 1579 N N . LYS A 1 195 ? 29.818 9.061 -36.351 1.00 97.69 195 LYS A N 1
ATOM 1580 C CA . LYS A 1 195 ? 29.253 9.223 -37.698 1.00 97.69 195 LYS A CA 1
ATOM 1581 C C . LYS A 1 195 ? 29.003 10.690 -38.035 1.00 97.69 195 LYS A C 1
ATOM 1583 O O . LYS A 1 195 ? 29.377 11.110 -39.124 1.00 97.69 195 LYS A O 1
ATOM 1588 N N . ASP A 1 196 ? 28.463 11.468 -37.105 1.00 98.06 196 ASP A N 1
ATOM 1589 C CA . ASP A 1 196 ? 28.220 12.901 -37.285 1.00 98.06 196 ASP A CA 1
ATOM 1590 C C . ASP A 1 196 ? 29.526 13.659 -37.522 1.00 98.06 196 ASP A C 1
ATOM 1592 O O . ASP A 1 196 ? 29.616 14.449 -38.460 1.00 98.06 196 ASP A O 1
ATOM 1596 N N . LYS A 1 197 ? 30.584 13.330 -36.770 1.00 97.62 197 LYS A N 1
ATOM 1597 C CA . LYS A 1 197 ? 31.916 13.892 -37.014 1.00 97.62 197 LYS A CA 1
ATOM 1598 C C . LYS A 1 197 ? 32.439 13.561 -38.414 1.00 97.62 197 LYS A C 1
ATOM 1600 O O . LYS A 1 197 ? 32.943 14.438 -39.103 1.00 97.62 197 LYS A O 1
ATOM 1605 N N . MET A 1 198 ? 32.288 12.313 -38.860 1.00 97.88 198 MET A N 1
ATOM 1606 C CA . MET A 1 198 ? 32.691 11.920 -40.215 1.00 97.88 198 MET A CA 1
ATOM 1607 C C . MET A 1 198 ? 31.899 12.677 -41.289 1.00 97.88 198 MET A C 1
ATOM 1609 O O . MET A 1 198 ? 32.458 13.034 -42.324 1.00 97.88 198 MET A O 1
ATOM 1613 N N . ILE A 1 199 ? 30.610 12.934 -41.054 1.00 97.75 199 ILE A N 1
ATOM 1614 C CA . ILE A 1 199 ? 29.777 13.741 -41.952 1.00 97.75 199 ILE A CA 1
ATOM 1615 C C . ILE A 1 199 ? 30.290 15.187 -42.008 1.00 97.75 199 ILE A C 1
ATOM 1617 O O . ILE A 1 199 ? 30.388 15.736 -43.105 1.00 97.75 199 ILE A O 1
ATOM 1621 N N . GLU A 1 200 ? 30.649 15.796 -40.873 1.00 97.94 200 GLU A N 1
ATOM 1622 C CA . GLU A 1 200 ? 31.252 17.138 -40.848 1.00 97.94 200 GLU A CA 1
ATOM 1623 C C . GLU A 1 200 ? 32.602 17.186 -41.580 1.00 97.94 200 GLU A C 1
ATOM 1625 O O . GLU A 1 200 ? 32.808 18.053 -42.434 1.00 97.94 200 GLU A O 1
ATOM 1630 N N . ASP A 1 201 ? 33.489 16.223 -41.316 1.00 97.62 201 ASP A N 1
ATOM 1631 C CA . ASP A 1 201 ? 34.804 16.127 -41.965 1.00 97.62 201 ASP A CA 1
ATOM 1632 C C . ASP A 1 201 ? 34.658 15.969 -43.494 1.00 97.62 201 ASP A C 1
ATOM 1634 O O . ASP A 1 201 ? 35.337 16.633 -44.277 1.00 97.62 201 ASP A O 1
ATOM 1638 N N . LEU A 1 202 ? 33.718 15.136 -43.955 1.00 97.69 202 LEU A N 1
ATOM 1639 C CA . LEU A 1 202 ? 33.435 14.992 -45.387 1.00 97.69 202 LEU A CA 1
ATOM 1640 C C . LEU A 1 202 ? 32.840 16.266 -45.991 1.00 97.69 202 LEU A C 1
ATOM 1642 O O . LEU A 1 202 ? 33.214 16.648 -47.099 1.00 97.69 202 LEU A O 1
ATOM 1646 N N . LYS A 1 203 ? 31.929 16.936 -45.280 1.00 97.88 203 LYS A N 1
ATOM 1647 C CA . LYS A 1 203 ? 31.302 18.173 -45.754 1.00 97.88 203 LYS A CA 1
ATOM 1648 C C . LYS A 1 203 ? 32.334 19.286 -45.942 1.00 97.88 203 LYS A C 1
ATOM 1650 O O . LYS A 1 203 ? 32.354 19.914 -46.996 1.00 97.88 203 LYS A O 1
ATOM 1655 N N . THR A 1 204 ? 33.204 19.484 -44.954 1.00 97.62 204 THR A N 1
ATOM 1656 C CA . THR A 1 204 ? 34.311 20.454 -45.023 1.00 97.62 204 THR A CA 1
ATOM 1657 C C . THR A 1 204 ? 35.269 20.134 -46.168 1.00 97.62 204 THR A C 1
ATOM 1659 O O . THR A 1 204 ? 35.534 21.000 -46.997 1.00 97.62 204 THR A O 1
ATOM 1662 N N . SER A 1 205 ? 35.684 18.870 -46.311 1.00 97.88 205 SER A N 1
ATOM 1663 C CA . SER A 1 205 ? 36.532 18.441 -47.429 1.00 97.88 205 SER A CA 1
ATOM 1664 C C . SER A 1 205 ? 35.883 18.678 -48.800 1.00 97.88 205 SER A C 1
ATOM 1666 O O . SER A 1 205 ? 36.566 19.089 -49.739 1.00 97.88 205 SER A O 1
ATOM 1668 N N . MET A 1 206 ? 34.572 18.452 -48.932 1.00 97.31 206 MET A N 1
ATOM 1669 C CA . MET A 1 206 ? 33.840 18.741 -50.169 1.00 97.31 206 MET A CA 1
ATOM 1670 C C . MET A 1 206 ? 33.768 20.242 -50.472 1.00 97.31 206 MET A C 1
ATOM 1672 O O . MET A 1 206 ? 33.885 20.632 -51.634 1.00 97.31 206 MET A O 1
ATOM 1676 N N . GLU A 1 207 ? 33.562 21.079 -49.453 1.00 97.25 207 GLU A N 1
ATOM 1677 C CA . GLU A 1 207 ? 33.538 22.539 -49.594 1.00 97.25 207 GLU A CA 1
ATOM 1678 C C . GLU A 1 207 ? 34.911 23.086 -50.013 1.00 97.25 207 GLU A C 1
ATOM 1680 O O . GLU A 1 207 ? 34.985 23.906 -50.935 1.00 97.25 207 GLU A O 1
ATOM 1685 N N . ASP A 1 208 ? 35.988 22.581 -49.409 1.00 96.50 208 ASP A N 1
ATOM 1686 C CA . ASP A 1 208 ? 37.365 22.934 -49.764 1.00 96.50 208 ASP A CA 1
ATOM 1687 C C . ASP A 1 208 ? 37.694 22.514 -51.200 1.00 96.50 208 ASP A C 1
ATOM 1689 O O . ASP A 1 208 ? 38.125 23.345 -52.000 1.00 96.50 208 ASP A O 1
ATOM 1693 N N . LEU A 1 209 ? 37.380 21.270 -51.582 1.00 97.19 209 LEU A N 1
ATOM 1694 C CA . LEU A 1 209 ? 37.591 20.790 -52.950 1.00 97.19 209 LEU A CA 1
ATOM 1695 C C . LEU A 1 209 ? 36.821 21.635 -53.976 1.00 97.19 209 LEU A C 1
ATOM 1697 O O . LEU A 1 209 ? 37.356 21.983 -55.026 1.00 97.19 209 LEU A O 1
ATOM 1701 N N . ALA A 1 210 ? 35.570 22.001 -53.680 1.00 96.12 210 ALA A N 1
ATOM 1702 C CA . ALA A 1 210 ? 34.776 22.853 -54.563 1.00 96.12 210 ALA A CA 1
ATOM 1703 C C . ALA A 1 210 ? 35.390 24.255 -54.722 1.00 96.12 210 ALA A C 1
ATOM 1705 O O . ALA A 1 210 ? 35.353 24.832 -55.815 1.00 96.12 210 ALA A O 1
ATOM 1706 N N . LYS A 1 211 ? 35.959 24.808 -53.645 1.00 96.94 211 LYS A N 1
ATOM 1707 C CA . LYS A 1 211 ? 36.652 26.099 -53.656 1.00 96.94 211 LYS A CA 1
ATOM 1708 C C . LYS A 1 211 ? 37.951 26.031 -54.459 1.00 96.94 211 LYS A C 1
ATOM 1710 O O . LYS A 1 211 ? 38.179 26.920 -55.282 1.00 96.94 211 LYS A O 1
ATOM 1715 N N . ASP A 1 212 ? 38.740 24.980 -54.269 1.00 96.12 212 ASP A N 1
ATOM 1716 C CA . ASP A 1 212 ? 39.997 24.759 -54.985 1.00 96.12 212 ASP A CA 1
ATOM 1717 C C . ASP A 1 212 ? 39.747 24.550 -56.480 1.00 96.12 212 ASP A C 1
ATOM 1719 O O . ASP A 1 212 ? 40.323 25.263 -57.300 1.00 96.12 212 ASP A O 1
ATOM 1723 N N . CYS A 1 213 ? 38.789 23.690 -56.851 1.00 95.81 213 CYS A N 1
ATOM 1724 C CA . CYS A 1 213 ? 38.390 23.514 -58.249 1.00 95.81 213 CYS A CA 1
ATOM 1725 C C . CYS A 1 213 ? 37.924 24.832 -58.882 1.00 95.81 213 CYS A C 1
ATOM 1727 O O . CYS A 1 213 ? 38.248 25.119 -60.033 1.00 95.81 213 CYS A O 1
ATOM 1729 N N . LYS A 1 214 ? 37.172 25.663 -58.148 1.00 96.62 214 LYS A N 1
ATOM 1730 C CA . LYS A 1 214 ? 36.746 26.975 -58.649 1.00 96.62 214 LYS A CA 1
ATOM 1731 C C . LYS A 1 214 ? 37.938 27.905 -58.892 1.00 96.62 214 LYS A C 1
ATOM 1733 O O . LYS A 1 214 ? 37.949 28.593 -59.912 1.00 96.62 214 LYS A O 1
ATOM 1738 N N . ALA A 1 215 ? 38.909 27.934 -57.980 1.00 95.81 215 ALA A N 1
ATOM 1739 C CA . ALA A 1 215 ? 40.120 28.738 -58.128 1.00 95.81 215 ALA A CA 1
ATOM 1740 C C . ALA A 1 215 ? 40.980 28.257 -59.309 1.00 95.81 215 ALA A C 1
ATOM 1742 O O . ALA A 1 215 ? 41.453 29.071 -60.097 1.00 95.81 215 ALA A O 1
ATOM 1743 N N . GLU A 1 216 ? 41.116 26.943 -59.479 1.00 96.50 216 GLU A N 1
ATOM 1744 C CA . GLU A 1 216 ? 41.878 26.338 -60.572 1.00 96.50 216 GLU A CA 1
ATOM 1745 C C . GLU A 1 216 ? 41.224 26.601 -61.936 1.00 96.50 216 GLU A C 1
ATOM 1747 O O . GLU A 1 216 ? 41.902 27.010 -62.878 1.00 96.50 216 GLU A O 1
ATOM 1752 N N . ILE A 1 217 ? 39.892 26.490 -62.033 1.00 95.88 217 ILE A N 1
ATOM 1753 C CA . ILE A 1 217 ? 39.146 26.874 -63.243 1.00 95.88 217 ILE A CA 1
ATOM 1754 C C . ILE A 1 217 ? 39.364 28.357 -63.570 1.00 95.88 217 ILE A C 1
ATOM 1756 O O . ILE A 1 217 ? 39.609 28.689 -64.729 1.00 95.88 217 ILE A O 1
ATOM 1760 N N . GLN A 1 218 ? 39.298 29.250 -62.574 1.00 96.00 218 GLN A N 1
ATOM 1761 C CA . GLN A 1 218 ? 39.547 30.684 -62.780 1.00 96.00 218 GLN A CA 1
ATOM 1762 C C . GLN A 1 218 ? 40.970 30.947 -63.284 1.00 96.00 218 GLN A C 1
ATOM 1764 O O . GLN A 1 218 ? 41.138 31.674 -64.261 1.00 96.00 218 GLN A O 1
ATOM 1769 N N . HIS A 1 219 ? 41.971 30.300 -62.684 1.00 96.00 219 HIS A N 1
ATOM 1770 C CA . HIS A 1 219 ? 43.363 30.408 -63.114 1.00 96.00 219 HIS A CA 1
ATOM 1771 C C . HIS A 1 219 ? 43.553 29.948 -64.567 1.00 96.00 219 HIS A C 1
ATOM 1773 O O . HIS A 1 219 ? 44.127 30.675 -65.375 1.00 96.00 219 HIS A O 1
ATOM 1779 N N . ILE A 1 220 ? 43.022 28.772 -64.928 1.00 95.88 220 ILE A N 1
ATOM 1780 C CA . ILE A 1 220 ? 43.103 28.236 -66.297 1.00 95.88 220 ILE A CA 1
ATOM 1781 C C . ILE A 1 220 ? 42.433 29.187 -67.299 1.00 95.88 220 ILE A C 1
ATOM 1783 O O . ILE A 1 220 ? 42.951 29.392 -68.398 1.00 95.88 220 ILE A O 1
ATOM 1787 N N . MET A 1 221 ? 41.292 29.783 -66.935 1.00 95.00 221 MET A N 1
ATOM 1788 C CA . MET A 1 221 ? 40.614 30.763 -67.787 1.00 95.00 221 MET A CA 1
ATOM 1789 C C . MET A 1 221 ? 41.465 32.019 -68.011 1.00 95.00 221 MET A C 1
ATOM 1791 O O . MET A 1 221 ? 41.610 32.451 -69.154 1.00 95.00 221 MET A O 1
ATOM 1795 N N . GLU A 1 222 ? 42.052 32.588 -66.955 1.00 95.81 222 GLU A N 1
ATOM 1796 C CA . GLU A 1 222 ? 42.908 33.779 -67.050 1.00 95.81 222 GLU A CA 1
ATOM 1797 C C . GLU A 1 222 ? 44.181 33.518 -67.868 1.00 95.81 222 GLU A C 1
ATOM 1799 O O . GLU A 1 222 ? 44.559 34.327 -68.721 1.00 95.81 222 GLU A O 1
ATOM 1804 N N . GLU A 1 223 ? 44.828 32.372 -67.649 1.00 96.06 223 GLU A N 1
ATOM 1805 C CA . GLU A 1 223 ? 46.000 31.943 -68.413 1.00 96.06 223 GLU A CA 1
ATOM 1806 C C . GLU A 1 223 ? 45.652 31.751 -69.897 1.00 96.06 223 GLU A C 1
ATOM 1808 O O . GLU A 1 223 ? 46.346 32.275 -70.772 1.00 96.06 223 GLU A O 1
ATOM 1813 N N . GLY A 1 224 ? 44.520 31.097 -70.184 1.00 95.38 224 GLY A N 1
ATOM 1814 C CA . GLY A 1 224 ? 43.998 30.932 -71.540 1.00 95.38 224 GLY A CA 1
ATOM 1815 C C . GLY A 1 224 ? 43.706 32.264 -72.240 1.00 95.38 224 GLY A C 1
ATOM 1816 O O . GLY A 1 224 ? 44.087 32.448 -73.399 1.00 95.38 224 GLY A O 1
ATOM 1817 N N . GLU A 1 225 ? 43.095 33.229 -71.544 1.00 95.75 225 GLU A N 1
ATOM 1818 C CA . GLU A 1 225 ? 42.863 34.575 -72.084 1.00 95.75 225 GLU A CA 1
ATOM 1819 C C . GLU A 1 225 ? 44.167 35.324 -72.388 1.00 95.75 225 GLU A C 1
ATOM 1821 O O . GLU A 1 225 ? 44.263 36.036 -73.396 1.00 95.75 225 GLU A O 1
ATOM 1826 N N . ASN A 1 226 ? 45.170 35.204 -71.515 1.00 95.62 226 ASN A N 1
ATOM 1827 C CA . ASN A 1 226 ? 46.471 35.836 -71.715 1.00 95.62 226 ASN A CA 1
ATOM 1828 C C . ASN A 1 226 ? 47.188 35.236 -72.925 1.00 95.62 226 ASN A C 1
ATOM 1830 O O . ASN A 1 226 ? 47.619 35.990 -73.804 1.00 95.62 226 ASN A O 1
ATOM 1834 N N . GLN A 1 227 ? 47.213 33.905 -73.026 1.00 95.06 227 GLN A N 1
ATOM 1835 C CA . GLN A 1 227 ? 47.791 33.204 -74.169 1.00 95.06 227 GLN A CA 1
ATOM 1836 C C . GLN A 1 227 ? 47.093 33.598 -75.477 1.00 95.06 227 GLN A C 1
ATOM 1838 O O . GLN A 1 227 ? 47.757 33.933 -76.458 1.00 95.06 227 GLN A O 1
ATOM 1843 N N . GLN A 1 228 ? 45.756 33.670 -75.485 1.00 94.75 228 GLN A N 1
ATOM 1844 C CA . GLN A 1 228 ? 44.999 34.115 -76.657 1.00 94.75 228 GLN A CA 1
ATOM 1845 C C . GLN A 1 228 ? 45.386 35.541 -77.083 1.00 94.75 228 GLN A C 1
ATOM 1847 O O . GLN A 1 228 ? 45.600 35.801 -78.271 1.00 94.75 228 GLN A O 1
ATOM 1852 N N . LYS A 1 229 ? 45.511 36.480 -76.133 1.00 95.69 229 LYS A N 1
ATOM 1853 C CA . LYS A 1 229 ? 45.927 37.866 -76.425 1.00 95.69 229 LYS A CA 1
ATOM 1854 C C . LYS A 1 229 ? 47.335 37.921 -77.022 1.00 95.69 229 LYS A C 1
ATOM 1856 O O . LYS A 1 229 ? 47.588 38.744 -77.908 1.00 95.69 229 LYS A O 1
ATOM 1861 N N . GLU A 1 230 ? 48.256 37.090 -76.543 1.00 95.44 230 GLU A N 1
ATOM 1862 C CA . GLU A 1 230 ? 49.613 36.989 -77.088 1.00 95.44 230 GLU A CA 1
ATOM 1863 C C . GLU A 1 230 ? 49.623 36.405 -78.502 1.00 95.44 230 GLU A C 1
ATOM 1865 O O . GLU A 1 230 ? 50.210 37.004 -79.411 1.00 95.44 230 GLU A O 1
ATOM 1870 N N . ASP A 1 231 ? 48.898 35.309 -78.721 1.00 94.44 231 ASP A N 1
ATOM 1871 C CA . ASP A 1 231 ? 48.784 34.657 -80.025 1.00 94.44 231 ASP A CA 1
ATOM 1872 C C . ASP A 1 231 ? 48.143 35.579 -81.067 1.00 94.44 231 ASP A C 1
ATOM 1874 O O . ASP A 1 231 ? 48.619 35.672 -82.205 1.00 94.44 231 ASP A O 1
ATOM 1878 N N . GLU A 1 232 ? 47.114 36.338 -80.680 1.00 95.19 232 GLU A N 1
ATOM 1879 C CA . GLU A 1 232 ? 46.510 37.362 -81.528 1.00 95.19 232 GLU A CA 1
ATOM 1880 C C . GLU A 1 232 ? 47.511 38.453 -81.919 1.00 95.19 232 GLU A C 1
ATOM 1882 O O . GLU A 1 232 ? 47.565 38.849 -83.089 1.00 95.19 232 GLU A O 1
ATOM 1887 N N . LYS A 1 233 ? 48.316 38.953 -80.970 1.00 95.75 233 LYS A N 1
ATOM 1888 C CA . LYS A 1 233 ? 49.359 39.956 -81.250 1.00 95.75 233 LYS A CA 1
ATOM 1889 C C . LYS A 1 233 ? 50.422 39.391 -82.190 1.00 95.75 233 LYS A C 1
ATOM 1891 O O . LYS A 1 233 ? 50.766 40.042 -83.181 1.00 95.75 233 LYS A O 1
ATOM 1896 N N . ALA A 1 234 ? 50.903 38.177 -81.925 1.00 95.38 234 ALA A N 1
ATOM 1897 C CA . ALA A 1 234 ? 51.888 37.497 -82.760 1.00 95.38 234 ALA A CA 1
ATOM 1898 C C . ALA A 1 234 ? 51.351 37.259 -84.181 1.00 95.38 234 ALA A C 1
ATOM 1900 O O . ALA A 1 234 ? 52.047 37.517 -85.167 1.00 95.38 234 ALA A O 1
ATOM 1901 N N . SER A 1 235 ? 50.092 36.831 -84.300 1.00 93.81 235 SER A N 1
ATOM 1902 C CA . SER A 1 235 ? 49.400 36.644 -85.578 1.00 93.81 235 SER A CA 1
ATOM 1903 C C . SER A 1 235 ? 49.257 37.963 -86.347 1.00 93.81 235 SER A C 1
ATOM 1905 O O . SER A 1 235 ? 49.684 38.049 -87.501 1.00 93.81 235 SER A O 1
ATOM 1907 N N . LYS A 1 236 ? 48.776 39.032 -85.691 1.00 95.62 236 LYS A N 1
ATOM 1908 C CA . LYS A 1 236 ? 48.676 40.385 -86.274 1.00 95.62 236 LYS A CA 1
ATOM 1909 C C . LYS A 1 236 ? 50.030 40.877 -86.794 1.00 95.62 236 LYS A C 1
ATOM 1911 O O . LYS A 1 236 ? 50.101 41.388 -87.914 1.00 95.62 236 LYS A O 1
ATOM 1916 N N . HIS A 1 237 ? 51.107 40.672 -86.032 1.00 95.62 237 HIS A N 1
ATOM 1917 C CA . HIS A 1 237 ? 52.463 41.033 -86.449 1.00 95.62 237 HIS A CA 1
ATOM 1918 C C . HIS A 1 237 ? 52.926 40.243 -87.685 1.00 95.62 237 HIS A C 1
ATOM 1920 O O . HIS A 1 237 ? 53.424 40.836 -88.644 1.00 95.62 237 HIS A O 1
ATOM 1926 N N . ARG A 1 238 ? 52.704 38.919 -87.715 1.00 95.06 238 ARG A N 1
ATOM 1927 C CA . ARG A 1 238 ? 53.012 38.077 -88.886 1.00 95.06 238 ARG A CA 1
ATOM 1928 C C . ARG A 1 238 ? 52.251 38.534 -90.131 1.00 95.06 238 ARG A C 1
ATOM 1930 O O . ARG A 1 238 ? 52.862 38.694 -91.186 1.00 95.06 238 ARG A O 1
ATOM 1937 N N . CYS A 1 239 ? 50.949 38.796 -90.009 1.00 94.19 239 CYS A N 1
ATOM 1938 C CA . CYS A 1 239 ? 50.137 39.308 -91.112 1.00 94.19 239 CYS A CA 1
ATOM 1939 C C . CYS A 1 239 ? 50.637 40.668 -91.617 1.00 94.19 239 CYS A C 1
ATOM 1941 O O . CYS A 1 239 ? 50.674 40.886 -92.826 1.00 94.19 239 CYS A O 1
ATOM 1943 N N . ALA A 1 240 ? 51.029 41.579 -90.721 1.00 94.31 240 ALA A N 1
ATOM 1944 C CA . ALA A 1 240 ? 51.578 42.880 -91.103 1.00 94.31 240 ALA A CA 1
ATOM 1945 C C . ALA A 1 240 ? 52.893 42.740 -91.887 1.00 94.31 240 ALA A C 1
ATOM 1947 O O . ALA A 1 240 ? 53.044 43.364 -92.937 1.00 94.31 240 ALA A O 1
ATOM 1948 N N . ARG A 1 241 ? 53.800 41.869 -91.428 1.00 95.06 241 ARG A N 1
ATOM 1949 C CA . ARG A 1 241 ? 55.067 41.581 -92.115 1.00 95.06 241 ARG A CA 1
ATOM 1950 C C . ARG A 1 241 ? 54.846 40.984 -93.504 1.00 95.06 241 ARG A C 1
ATOM 1952 O O . ARG A 1 241 ? 55.390 41.497 -94.474 1.00 95.06 241 ARG A O 1
ATOM 1959 N N . LEU A 1 242 ? 53.988 39.968 -93.620 1.00 93.69 242 LEU A N 1
ATOM 1960 C CA . LEU A 1 242 ? 53.658 39.368 -94.919 1.00 93.69 242 LEU A CA 1
ATOM 1961 C C . LEU A 1 242 ? 53.034 40.392 -95.877 1.00 93.69 242 LEU A C 1
ATOM 1963 O O . LEU A 1 242 ? 53.375 40.418 -97.056 1.00 93.69 242 LEU A O 1
ATOM 1967 N N . LYS A 1 243 ? 52.163 41.284 -95.385 1.00 93.38 243 LYS A N 1
ATOM 1968 C CA . LYS A 1 243 ? 51.616 42.382 -96.201 1.00 93.38 243 LYS A CA 1
ATOM 1969 C C . LYS A 1 243 ? 52.713 43.323 -96.711 1.00 93.38 243 LYS A C 1
ATOM 1971 O O . LYS A 1 243 ? 52.667 43.704 -97.878 1.00 93.38 243 LYS A O 1
ATOM 1976 N N . GLN A 1 244 ? 53.690 43.678 -95.874 1.00 93.75 244 GLN A N 1
ATOM 1977 C CA . GLN A 1 244 ? 54.835 44.500 -96.287 1.00 93.75 244 GLN A CA 1
ATOM 1978 C C . GLN A 1 244 ? 55.710 43.789 -97.327 1.00 93.75 244 GLN A C 1
ATOM 1980 O O . GLN A 1 244 ? 56.095 44.402 -98.320 1.00 93.75 244 GLN A O 1
ATOM 1985 N N . GLU A 1 245 ? 55.986 42.497 -97.143 1.00 93.25 245 GLU A N 1
ATOM 1986 C CA . GLU A 1 245 ? 56.745 41.695 -98.110 1.00 93.25 245 GLU A CA 1
ATOM 1987 C C . GLU A 1 245 ? 56.031 41.626 -99.462 1.00 93.25 245 GLU A C 1
ATOM 1989 O O . GLU A 1 245 ? 56.647 41.897 -100.489 1.00 93.25 245 GLU A O 1
ATOM 1994 N N . VAL A 1 246 ? 54.721 41.359 -99.474 1.00 92.38 246 VAL A N 1
ATOM 1995 C CA . VAL A 1 246 ? 53.911 41.368 -100.704 1.00 92.38 246 VAL A CA 1
ATOM 1996 C C . VAL A 1 246 ? 53.974 42.730 -101.399 1.00 92.38 246 VAL A C 1
ATOM 1998 O O . VAL A 1 246 ? 54.148 42.784 -102.616 1.00 92.38 246 VAL A O 1
ATOM 2001 N N . GLN A 1 247 ? 53.890 43.835 -100.649 1.00 92.56 247 GLN A N 1
ATOM 2002 C CA . GLN A 1 247 ? 54.033 45.183 -101.209 1.00 92.56 247 GLN A CA 1
ATOM 2003 C C . GLN A 1 247 ? 55.425 45.413 -101.817 1.00 92.56 247 GLN A C 1
ATOM 2005 O O . GLN A 1 247 ? 55.528 45.943 -102.925 1.00 92.56 247 GLN A O 1
ATOM 2010 N N . LEU A 1 248 ? 56.493 44.984 -101.138 1.00 93.62 248 LEU A N 1
ATOM 2011 C CA . LEU A 1 248 ? 57.870 45.128 -101.616 1.00 93.62 248 LEU A CA 1
ATOM 2012 C C . LEU A 1 248 ? 58.141 44.269 -102.857 1.00 93.62 248 LEU A C 1
ATOM 2014 O O . LEU A 1 248 ? 58.733 44.755 -103.822 1.00 93.62 248 LEU A O 1
ATOM 2018 N N . LEU A 1 249 ? 57.697 43.009 -102.858 1.00 92.88 249 LEU A N 1
ATOM 2019 C CA . LEU A 1 249 ? 57.780 42.143 -104.033 1.00 92.88 249 LEU A CA 1
ATOM 2020 C C . LEU A 1 249 ? 56.972 42.718 -105.198 1.00 92.88 249 LEU A C 1
ATOM 2022 O O . LEU A 1 249 ? 57.475 42.729 -106.318 1.00 92.88 249 LEU A O 1
ATOM 2026 N N . GLY A 1 250 ? 55.776 43.254 -104.942 1.00 92.75 250 GLY A N 1
ATOM 2027 C CA . GLY A 1 250 ? 54.977 43.947 -105.954 1.00 92.75 250 GLY A CA 1
ATOM 2028 C C . GLY A 1 250 ? 55.708 45.152 -106.553 1.00 92.75 250 GLY A C 1
ATOM 2029 O O . GLY A 1 250 ? 55.763 45.300 -107.774 1.00 92.75 250 GLY A O 1
ATOM 2030 N N . ALA A 1 251 ? 56.346 45.978 -105.718 1.00 90.31 251 ALA A N 1
ATOM 2031 C CA . ALA A 1 251 ? 57.157 47.106 -106.176 1.00 90.31 251 ALA A CA 1
ATOM 2032 C C . ALA A 1 251 ? 58.381 46.654 -106.995 1.00 90.31 251 ALA A C 1
ATOM 2034 O O . ALA A 1 251 ? 58.643 47.210 -108.062 1.00 90.31 251 ALA A O 1
ATOM 2035 N N . ARG A 1 252 ? 59.098 45.614 -106.541 1.00 91.38 252 ARG A N 1
ATOM 2036 C CA . ARG A 1 252 ? 60.232 45.019 -107.272 1.00 91.38 252 ARG A CA 1
ATOM 2037 C C . ARG A 1 252 ? 59.811 44.452 -108.620 1.00 91.38 252 ARG A C 1
ATOM 2039 O O . ARG A 1 252 ? 60.477 44.708 -109.616 1.00 91.38 252 ARG A O 1
ATOM 2046 N N . PHE A 1 253 ? 58.709 43.708 -108.656 1.00 90.62 253 PHE A N 1
ATOM 2047 C CA . PHE A 1 253 ? 58.164 43.154 -109.888 1.00 90.62 253 PHE A CA 1
ATOM 2048 C C . PHE A 1 253 ? 57.814 44.266 -110.881 1.00 90.62 253 PHE A C 1
ATOM 2050 O O . PHE A 1 253 ? 58.244 44.210 -112.028 1.00 90.62 253 PHE A O 1
ATOM 2057 N N . ASN A 1 254 ? 57.130 45.324 -110.435 1.00 90.12 254 ASN A N 1
ATOM 2058 C CA . ASN A 1 254 ? 56.819 46.475 -111.285 1.00 90.12 254 ASN A CA 1
ATOM 2059 C C . ASN A 1 254 ? 58.081 47.169 -111.822 1.00 90.12 254 ASN A C 1
ATOM 2061 O O . ASN A 1 254 ? 58.117 47.539 -112.995 1.00 90.12 254 ASN A O 1
ATOM 2065 N N . ALA A 1 255 ? 59.124 47.317 -110.998 1.00 87.69 255 ALA A N 1
ATOM 2066 C CA . ALA A 1 255 ? 60.404 47.873 -111.435 1.00 87.69 255 ALA A CA 1
ATOM 2067 C C . ALA A 1 255 ? 61.072 47.000 -112.513 1.00 87.69 255 ALA A C 1
ATOM 2069 O O . ALA A 1 255 ? 61.465 47.521 -113.552 1.00 87.69 255 ALA A O 1
ATOM 2070 N N . LEU A 1 256 ? 61.114 45.678 -112.313 1.00 88.69 256 LEU A N 1
ATOM 2071 C CA . LEU A 1 256 ? 61.614 44.710 -113.299 1.00 88.69 256 LEU A CA 1
ATOM 2072 C C . LEU A 1 256 ? 60.811 44.739 -114.603 1.00 88.69 256 LEU A C 1
ATOM 2074 O O . LEU A 1 256 ? 61.390 44.683 -115.683 1.00 88.69 256 LEU A O 1
ATOM 2078 N N . VAL A 1 257 ? 59.484 44.861 -114.524 1.00 87.69 257 VAL A N 1
ATOM 2079 C CA . VAL A 1 257 ? 58.624 45.009 -115.707 1.00 87.69 257 VAL A CA 1
ATOM 2080 C C . VAL A 1 257 ? 58.966 46.293 -116.466 1.00 87.69 257 VAL A C 1
ATOM 2082 O O . VAL A 1 257 ? 59.058 46.263 -117.692 1.00 87.69 257 VAL A O 1
ATOM 2085 N N . LEU A 1 258 ? 59.178 47.414 -115.768 1.00 87.88 258 LEU A N 1
ATOM 2086 C CA . LEU A 1 258 ? 59.583 48.680 -116.388 1.00 87.88 258 LEU A CA 1
ATOM 2087 C C . LEU A 1 258 ? 60.982 48.599 -117.012 1.00 87.88 258 LEU A C 1
ATOM 2089 O O . LEU A 1 258 ? 61.163 49.067 -118.135 1.00 87.88 258 LEU A O 1
ATOM 2093 N N . GLU A 1 259 ? 61.944 47.984 -116.323 1.00 84.31 259 GLU A N 1
ATOM 2094 C CA . GLU A 1 259 ? 63.306 47.776 -116.822 1.00 84.31 259 GLU A CA 1
ATOM 2095 C C . GLU A 1 259 ? 63.302 46.878 -118.060 1.00 84.31 259 GLU A C 1
ATOM 2097 O O . GLU A 1 259 ? 63.814 47.277 -119.102 1.00 84.31 259 GLU A O 1
ATOM 2102 N N . HIS A 1 260 ? 62.619 45.732 -118.008 1.00 82.75 260 HIS A N 1
ATOM 2103 C CA . HIS A 1 260 ? 62.463 44.844 -119.158 1.00 82.75 260 HIS A CA 1
ATOM 2104 C C . HIS A 1 260 ? 61.784 45.557 -120.334 1.00 82.75 260 HIS A C 1
ATOM 2106 O O . HIS A 1 260 ? 62.218 45.415 -121.474 1.00 82.75 260 HIS A O 1
ATOM 2112 N N . ARG A 1 261 ? 60.760 46.383 -120.077 1.00 82.88 261 ARG A N 1
ATOM 2113 C CA . ARG A 1 261 ? 60.098 47.197 -121.110 1.00 82.88 261 ARG A CA 1
ATOM 2114 C C . ARG A 1 261 ? 61.046 48.242 -121.713 1.00 82.88 261 ARG A C 1
ATOM 2116 O O . ARG A 1 261 ? 60.984 48.499 -122.915 1.00 82.88 261 ARG A O 1
ATOM 2123 N N . ALA A 1 262 ? 61.941 48.821 -120.913 1.00 79.38 262 ALA A N 1
ATOM 2124 C CA . ALA A 1 262 ? 62.985 49.727 -121.385 1.00 79.38 262 ALA A CA 1
ATOM 2125 C C . ALA A 1 262 ? 64.068 48.991 -122.199 1.00 79.38 262 ALA A C 1
ATOM 2127 O O . ALA A 1 262 ? 64.431 49.450 -123.283 1.00 79.38 262 ALA A O 1
ATOM 2128 N N . SER A 1 263 ? 64.534 47.824 -121.745 1.00 78.56 263 SER A N 1
ATOM 2129 C CA . SER A 1 263 ? 65.471 46.962 -122.478 1.00 78.56 263 SER A CA 1
ATOM 2130 C C . SER A 1 263 ? 64.877 46.464 -123.797 1.00 78.56 263 SER A C 1
ATOM 2132 O O . SER A 1 263 ? 65.561 46.463 -124.819 1.00 78.56 263 SER A O 1
ATOM 2134 N N . GLU A 1 264 ? 63.591 46.110 -123.815 1.00 76.75 264 GLU A N 1
ATOM 2135 C CA . GLU A 1 264 ? 62.864 45.751 -125.033 1.00 76.75 264 GLU A CA 1
ATOM 2136 C C . GLU A 1 264 ? 62.819 46.930 -126.021 1.00 76.75 264 GLU A C 1
ATOM 2138 O O . GLU A 1 264 ? 63.092 46.753 -127.210 1.00 76.75 264 GLU A O 1
ATOM 2143 N N . LEU A 1 265 ? 62.550 48.152 -125.542 1.00 76.50 265 LEU A N 1
ATOM 2144 C CA . LEU A 1 265 ? 62.605 49.373 -126.358 1.00 76.50 265 LEU A CA 1
ATOM 2145 C C . LEU A 1 265 ? 64.009 49.636 -126.932 1.00 76.50 265 LEU A C 1
ATOM 2147 O O . LEU A 1 265 ? 64.120 50.091 -128.072 1.00 76.50 265 LEU A O 1
ATOM 2151 N N . VAL A 1 266 ? 65.076 49.334 -126.184 1.00 74.7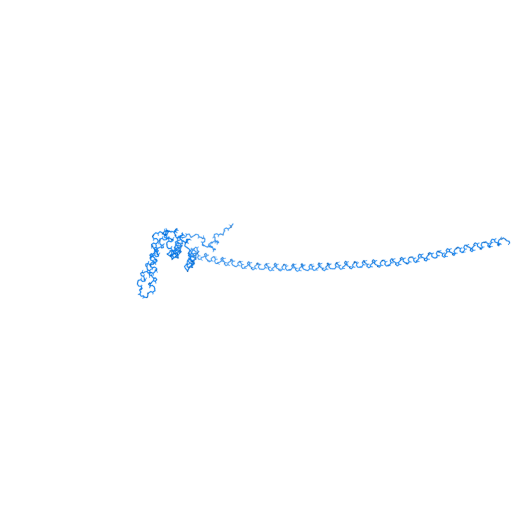5 266 VAL A N 1
ATOM 2152 C CA . VAL A 1 266 ? 66.470 49.434 -126.656 1.00 74.75 266 VAL A CA 1
ATOM 2153 C C . VAL A 1 266 ? 66.780 48.365 -127.707 1.00 74.75 266 VAL A C 1
ATOM 2155 O O . VAL A 1 266 ? 67.318 48.687 -128.765 1.00 74.75 266 VAL A O 1
ATOM 2158 N N . LEU A 1 267 ? 66.380 47.110 -127.490 1.00 68.06 267 LEU A N 1
ATOM 2159 C CA . LEU A 1 267 ? 66.569 46.026 -128.461 1.00 68.06 267 LEU A CA 1
ATOM 2160 C C . LEU A 1 267 ? 65.795 46.272 -129.763 1.00 68.06 267 LEU A C 1
ATOM 2162 O O . LEU A 1 267 ? 66.314 45.999 -130.846 1.00 68.06 267 LEU A O 1
ATOM 2166 N N . ARG A 1 268 ? 64.596 46.864 -129.683 1.00 64.81 268 ARG A N 1
ATOM 2167 C CA . ARG A 1 268 ? 63.836 47.319 -130.860 1.00 64.81 268 ARG A CA 1
ATOM 2168 C C . ARG A 1 268 ? 64.547 48.441 -131.636 1.00 64.81 268 ARG A C 1
ATOM 2170 O O . ARG A 1 268 ? 64.316 48.553 -132.834 1.00 64.81 268 ARG A O 1
ATOM 2177 N N . LYS A 1 269 ? 65.434 49.224 -131.002 1.00 60.50 269 LYS A N 1
ATOM 2178 C CA . LYS A 1 269 ? 66.300 50.208 -131.684 1.00 60.50 269 LYS A CA 1
ATOM 2179 C C . LYS A 1 269 ? 67.551 49.578 -132.319 1.00 60.50 269 LYS A C 1
ATOM 2181 O O . LYS A 1 269 ? 67.961 50.044 -133.372 1.00 60.50 269 LYS A O 1
ATOM 2186 N N . VAL A 1 270 ? 68.127 48.521 -131.730 1.00 59.09 270 VAL A N 1
ATOM 2187 C CA . VAL A 1 270 ? 69.335 47.833 -132.252 1.00 59.09 270 VAL A CA 1
ATOM 2188 C C . VAL A 1 270 ? 69.017 46.870 -133.404 1.00 59.09 270 VAL A C 1
ATOM 2190 O O . VAL A 1 270 ? 69.809 46.729 -134.324 1.00 59.09 270 VAL A O 1
ATOM 2193 N N . LYS A 1 271 ? 67.830 46.246 -133.422 1.00 53.28 271 LYS A N 1
ATOM 2194 C CA . LYS A 1 271 ? 67.367 45.427 -134.565 1.00 53.28 271 LYS A CA 1
ATOM 2195 C C . LYS A 1 271 ? 66.877 46.249 -135.768 1.00 53.28 271 LYS A C 1
ATOM 2197 O O . LYS A 1 271 ? 66.411 45.674 -136.747 1.00 53.28 271 LYS A O 1
ATOM 2202 N N . GLY A 1 272 ? 66.964 47.575 -135.686 1.00 51.91 272 GLY A N 1
ATOM 2203 C CA . GLY A 1 272 ? 66.488 48.512 -136.695 1.00 51.91 272 GLY A CA 1
ATOM 2204 C C . GLY A 1 272 ? 67.535 49.547 -137.098 1.00 51.91 272 GLY A C 1
ATOM 2205 O O . GLY A 1 272 ? 67.197 50.728 -137.097 1.00 51.91 272 GLY A O 1
ATOM 2206 N N . ARG A 1 273 ? 68.774 49.129 -137.399 1.00 39.38 273 ARG A N 1
ATOM 2207 C CA . ARG A 1 273 ? 69.687 49.697 -138.417 1.00 39.38 273 ARG A CA 1
ATOM 2208 C C . ARG A 1 273 ? 71.039 48.997 -138.398 1.00 39.38 273 ARG A C 1
ATOM 2210 O O . ARG A 1 273 ? 71.562 48.786 -137.286 1.00 39.38 273 ARG A O 1
#

Radius of gyration: 63.75 Å; chains: 1; bounding box: 108×72×194 Å

Foldseek 3Di:
DPDDPPLVCCLPPLLPDDDPDPVLVVVLVVLVLVLLLLLVVLCLVQCLVVVVVCDVLLDDVLSVLSVVLVVLVVVLVVVVVDPDCPPVNVVSVVVNVVSSVVNSVSCVVPVVSSVVSSVVRDDDDDPSVVVSVVSVVVSSVSSSVSRADPVSNVVSVVVVVVVVVVVVVVVVVVVVVVVVVVVVVVVVVVVVVVVVVVVVVVVVVVVVVVVVVVVVVVVVVVVVVVVVVVVVVVVVVVVVVVVVVVVVVVVVVVVVVVVVVVVVVVVVVVVPD

Sequence (273 aa):
RAGIPLGVMKVLDPRQLKPDITETERILTVLDETIVKLEITRLIPRVIGSLERYARMLGPEITSSLLEHQKLSVEIQQLLASPGDEESRRAVEQHLKCSLRNILRLFLANPLLYHGLKYKVRVRESPADVFIRAFMEFRDFTLERLLTSPDEEKEKIHFMRDISLQVEKNVETISALQEELAAVIQTRDEELNRKDKMIEDLKTSMEDLAKDCKAEIQHIMEEGENQQKEDEKASKHRCARLKQEVQLLGARFNALVLEHRASELVLRKVKGR